Protein AF-0000000072572741 (afdb_homodimer)

pLDDT: mean 84.76, std 20.59, range [22.67, 98.62]

Foldseek 3Di:
DDPPDPPPPPPPPPPPPPPPDLLPAAWDKDFDDPVCLVLQQVQQCQWPPVPRDDSVVSVVQCVQFRVLWIFTHSPPSHTFWIWGKDDDDVALEIETPDTDGHPSNPPVCVSVVRVVVSLVVSLVVRRFKYKYKDQPPPVVVVVSCVVVPKFFDDDPRQWDACPVHHPRIITMIMDTDDRPPPDD/DPPPDPPPPPPPPPPPPPPPDLLPQAWDKDFDDPVLLVQQQVQQCQWPPVPRDDSVVSVVQCVQFRVLWIFTHSPPSHTFWIWGKADDDVALEIETPDTDGHPSNPPVCVSVVRVVVSLVVSLVVRRFKYKYKDQPPPVVVVVSCVVVPKFFDDDPRQWDAQPVHHPRIITMIMDTDPRPPPDD

Radius of gyration: 27.93 Å; Cα contacts (8 Å, |Δi|>4): 595; chains: 2; bounding box: 124×94×66 Å

Structure (mmCIF, N/CA/C/O backbone):
data_AF-0000000072572741-model_v1
#
loop_
_entity.id
_entity.type
_entity.pdbx_description
1 polymer Acetyltransferase
#
loop_
_atom_site.group_PDB
_atom_site.id
_atom_site.type_symbol
_atom_site.label_atom_id
_atom_site.label_alt_id
_atom_site.label_comp_id
_atom_site.label_asym_id
_atom_site.label_entity_id
_atom_site.label_seq_id
_atom_site.pdbx_PDB_ins_code
_atom_site.Cartn_x
_atom_site.Cartn_y
_atom_site.Cartn_z
_atom_site.occupancy
_atom_site.B_iso_or_equiv
_atom_site.auth_seq_id
_atom_site.auth_comp_id
_atom_site.auth_asym_id
_atom_site.auth_atom_id
_atom_site.pdbx_PDB_model_num
ATOM 1 N N . MET A 1 1 ? -62.312 44.719 32.125 1 28.81 1 MET A N 1
ATOM 2 C CA . MET A 1 1 ? -61.938 44.469 30.734 1 28.81 1 MET A CA 1
ATOM 3 C C . MET A 1 1 ? -60.562 45.031 30.422 1 28.81 1 MET A C 1
ATOM 5 O O . MET A 1 1 ? -60.438 46.188 29.969 1 28.81 1 MET A O 1
ATOM 9 N N . THR A 1 2 ? -59.562 44.812 31.281 1 24.55 2 THR A N 1
ATOM 10 C CA . THR A 1 2 ? -58.219 45.406 31.406 1 24.55 2 THR A CA 1
ATOM 11 C C . THR A 1 2 ? -57.344 45.031 30.203 1 24.55 2 THR A C 1
ATOM 13 O O . THR A 1 2 ? -57.188 43.844 29.891 1 24.55 2 THR A O 1
ATOM 16 N N . ALA A 1 3 ? -57.281 46 29.281 1 32.03 3 ALA A N 1
ATOM 17 C CA . ALA A 1 3 ? -56.5 45.906 28.047 1 32.03 3 ALA A CA 1
ATOM 18 C C . ALA A 1 3 ? -55.062 45.562 28.312 1 32.03 3 ALA A C 1
ATOM 20 O O . ALA A 1 3 ? -54.375 46.312 29.016 1 32.03 3 ALA A O 1
ATOM 21 N N . GLU A 1 4 ? -54.719 44.281 28.578 1 33.5 4 GLU A N 1
ATOM 22 C CA . GLU A 1 4 ? -53.312 43.906 28.859 1 33.5 4 GLU A CA 1
ATOM 23 C C . GLU A 1 4 ? -52.375 44.406 27.781 1 33.5 4 GLU A C 1
ATOM 25 O O . GLU A 1 4 ? -52.688 44.344 26.578 1 33.5 4 GLU A O 1
ATOM 30 N N . PRO A 1 5 ? -51.469 45.344 28.109 1 36.47 5 PRO A N 1
ATOM 31 C CA . PRO A 1 5 ? -50.562 45.875 27.094 1 36.47 5 PRO A CA 1
ATOM 32 C C . PRO A 1 5 ? -49.844 44.812 26.297 1 36.47 5 PRO A C 1
ATOM 34 O O . PRO A 1 5 ? -49.625 43.688 26.797 1 36.47 5 PRO A O 1
ATOM 37 N N . LEU A 1 6 ? -49.844 44.875 24.906 1 35.69 6 LEU A N 1
ATOM 38 C CA . LEU A 1 6 ? -49.188 44.125 23.844 1 35.69 6 LEU A CA 1
ATOM 39 C C . LEU A 1 6 ? -47.688 44.12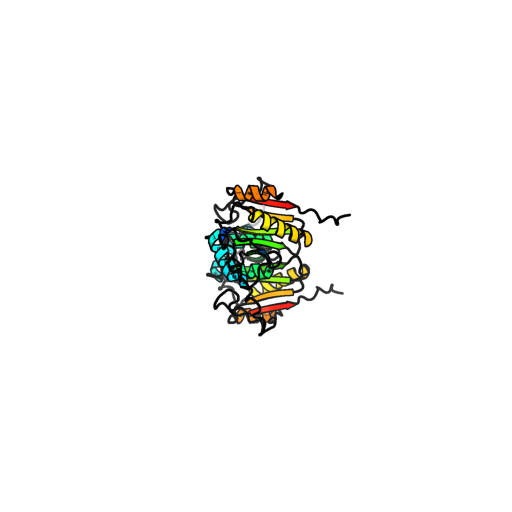5 24.062 1 35.69 6 LEU A C 1
ATOM 41 O O . LEU A 1 6 ? -47 45.156 23.922 1 35.69 6 LEU A O 1
ATOM 45 N N . GLU A 1 7 ? -47.062 43.531 25.125 1 35.97 7 GLU A N 1
ATOM 46 C CA . GLU A 1 7 ? -45.625 43.406 25.109 1 35.97 7 GLU A CA 1
ATOM 47 C C . GLU A 1 7 ? -45.094 42.938 23.766 1 35.97 7 GLU A C 1
ATOM 49 O O . GLU A 1 7 ? -45.531 41.875 23.266 1 35.97 7 GLU A O 1
ATOM 54 N N . ARG A 1 8 ? -44.688 43.844 22.844 1 34.88 8 ARG A N 1
ATOM 55 C CA . ARG A 1 8 ? -43.969 43.594 21.594 1 34.88 8 ARG A CA 1
ATOM 56 C C . ARG A 1 8 ? -42.781 42.656 21.828 1 34.88 8 ARG A C 1
ATOM 58 O O . ARG A 1 8 ? -41.875 43 22.578 1 34.88 8 ARG A O 1
ATOM 65 N N . SER A 1 9 ? -42.938 41.375 21.938 1 33.41 9 SER A N 1
ATOM 66 C CA . SER A 1 9 ? -41.844 40.438 21.875 1 33.41 9 SER A CA 1
ATOM 67 C C . SER A 1 9 ? -40.938 40.719 20.672 1 33.41 9 SER A C 1
ATOM 69 O O . SER A 1 9 ? -41.375 40.562 19.531 1 33.41 9 SER A O 1
ATOM 71 N N . LEU A 1 10 ? -40.125 41.781 20.703 1 33.88 10 LEU A N 1
ATOM 72 C CA . LEU A 1 10 ? -39.094 41.906 19.688 1 33.88 10 LEU A CA 1
ATOM 73 C C . LEU A 1 10 ? -38.406 40.562 19.438 1 33.88 10 LEU A C 1
ATOM 75 O O . LEU A 1 10 ? -37.844 39.969 20.359 1 33.88 10 LEU A O 1
ATOM 79 N N . ASP A 1 11 ? -38.938 39.719 18.562 1 33.56 11 ASP A N 1
ATOM 80 C CA . ASP A 1 11 ? -38.281 38.562 17.969 1 33.56 11 ASP A CA 1
ATOM 81 C C . ASP A 1 11 ? -36.875 38.875 17.531 1 33.56 11 ASP A C 1
ATOM 83 O O . ASP A 1 11 ? -36.656 39.688 16.609 1 33.56 11 ASP A O 1
ATOM 87 N N . HIS A 1 12 ? -35.875 39.281 18.359 1 34.97 12 HIS A N 1
ATOM 88 C CA . HIS A 1 12 ? -34.5 39.312 17.953 1 34.97 12 HIS A CA 1
ATOM 89 C C . HIS A 1 12 ? -34.156 38.188 17 1 34.97 12 HIS A C 1
ATOM 91 O O . HIS A 1 12 ? -34.344 37 17.344 1 34.97 12 HIS A O 1
ATOM 97 N N . ASP A 1 13 ? -34.25 38.375 15.766 1 34.53 13 ASP A N 1
ATOM 98 C CA . ASP A 1 13 ? -33.719 37.5 14.727 1 34.53 13 ASP A CA 1
ATOM 99 C C . ASP A 1 13 ? -32.312 37.062 15.055 1 34.53 13 ASP A C 1
ATOM 101 O O . ASP A 1 13 ? -31.438 37.875 15.328 1 34.53 13 ASP A O 1
ATOM 105 N N . PRO A 1 14 ? -32.125 35.938 15.664 1 37.03 14 PRO A N 1
ATOM 106 C CA . PRO A 1 14 ? -30.719 35.531 15.828 1 37.03 14 PRO A CA 1
ATOM 107 C C . PRO A 1 14 ? -29.859 35.906 14.625 1 37.03 14 PRO A C 1
ATOM 109 O O . PRO A 1 14 ? -30.25 35.688 13.477 1 37.03 14 PRO A O 1
ATOM 112 N N . LEU A 1 15 ? -29.25 37.062 14.508 1 36.62 15 LEU A N 1
ATOM 113 C CA . LEU A 1 15 ? -28.203 37.438 13.547 1 36.62 15 LEU A CA 1
ATOM 114 C C . LEU A 1 15 ? -27.438 36.219 13.094 1 36.62 15 LEU A C 1
ATOM 116 O O . LEU A 1 15 ? -27.047 35.375 13.914 1 36.62 15 LEU A O 1
ATOM 120 N N . THR A 1 16 ? -27.672 35.656 11.969 1 35.81 16 THR A N 1
ATOM 121 C CA . THR A 1 16 ? -26.812 34.75 11.203 1 35.81 16 THR A CA 1
ATOM 122 C C . THR A 1 16 ? -25.344 35.156 11.352 1 35.81 16 THR A C 1
ATOM 124 O O . THR A 1 16 ? -24.969 36.281 11.039 1 35.81 16 THR A O 1
ATOM 127 N N . ARG A 1 17 ? -24.609 34.75 12.391 1 41.84 17 ARG A N 1
ATOM 128 C CA . ARG A 1 17 ? -23.188 35.062 12.398 1 41.84 17 ARG A CA 1
ATOM 129 C C . ARG A 1 17 ? -22.641 35.188 10.984 1 41.84 17 ARG A C 1
ATOM 131 O O . ARG A 1 17 ? -22.953 34.375 10.117 1 41.84 17 ARG A O 1
ATOM 138 N N . PRO A 1 18 ? -22.266 36.219 10.438 1 43.56 18 PRO A N 1
ATOM 139 C CA . PRO A 1 18 ? -21.625 36.281 9.125 1 43.56 18 PRO A CA 1
ATOM 140 C C . PRO A 1 18 ? -20.734 35.062 8.852 1 43.56 18 PRO A C 1
ATOM 142 O O . PRO A 1 18 ? -20.109 34.531 9.773 1 43.56 18 PRO A O 1
ATOM 145 N N . GLY A 1 19 ? -21.141 34.125 7.977 1 43.53 19 GLY A N 1
ATOM 146 C CA . GLY A 1 19 ? -20.438 32.938 7.535 1 43.53 19 GLY A CA 1
ATOM 147 C C . GLY A 1 19 ? -18.938 33.125 7.465 1 43.53 19 GLY A C 1
ATOM 148 O O . GLY A 1 19 ? -18.453 34.094 6.879 1 43.53 19 GLY A O 1
ATOM 149 N N . LEU A 1 20 ? -18.156 32.906 8.547 1 48.69 20 LEU A N 1
ATOM 150 C CA . LEU A 1 20 ? -16.703 32.969 8.406 1 48.69 20 LEU A CA 1
ATOM 151 C C . LEU A 1 20 ? -16.281 32.625 6.984 1 48.69 20 LEU A C 1
ATOM 153 O O . LEU A 1 20 ? -16.953 31.859 6.289 1 48.69 20 LEU A O 1
ATOM 157 N N . PRO A 1 21 ? -15.508 33.438 6.402 1 54.22 21 PRO A N 1
ATOM 158 C CA . PRO A 1 21 ? -15 32.969 5.109 1 54.22 21 PRO A CA 1
ATOM 159 C C . PRO A 1 21 ? -14.578 31.5 5.129 1 54.22 21 PRO A C 1
ATOM 161 O O . PRO A 1 21 ? -14.203 30.969 6.176 1 54.22 21 PRO A O 1
ATOM 164 N N . PRO A 1 22 ? -15.125 30.719 4.168 1 54.25 22 PRO A N 1
ATOM 165 C CA . PRO A 1 22 ? -14.844 29.281 4.098 1 54.25 22 PRO A CA 1
ATOM 166 C C . PRO A 1 22 ? -13.43 28.938 4.559 1 54.25 22 PRO A C 1
ATOM 168 O O . PRO A 1 22 ? -13.203 27.859 5.117 1 54.25 22 PRO A O 1
ATOM 171 N N . ASP A 1 23 ? -12.508 29.906 4.312 1 58.69 23 ASP A N 1
ATOM 172 C CA . ASP A 1 23 ? -11.109 29.656 4.66 1 58.69 23 ASP A CA 1
ATOM 173 C C . ASP A 1 23 ? -10.914 29.641 6.176 1 58.69 23 ASP A C 1
ATOM 175 O O . ASP A 1 23 ? -9.875 29.203 6.668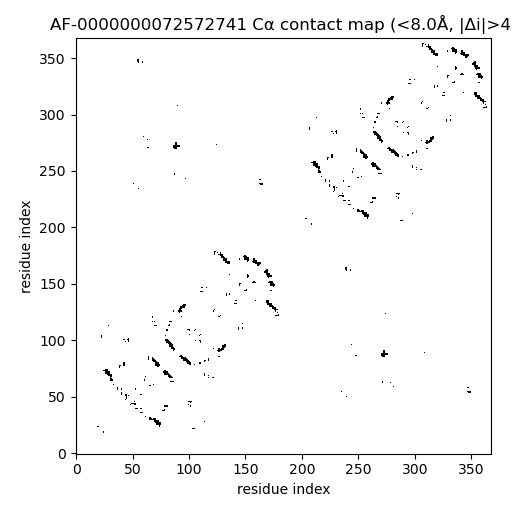 1 58.69 23 ASP A O 1
ATOM 179 N N . ASP A 1 24 ? -11.914 30.125 6.938 1 62.75 24 ASP A N 1
ATOM 180 C CA . ASP A 1 24 ? -11.734 30.297 8.375 1 62.75 24 ASP A CA 1
ATOM 181 C C . ASP A 1 24 ? -12.516 29.234 9.156 1 62.75 24 ASP A C 1
ATOM 183 O O . ASP A 1 24 ? -12.609 29.297 10.383 1 62.75 24 ASP A O 1
ATOM 187 N N . LEU A 1 25 ? -13.141 28.391 8.375 1 65.19 25 LEU A N 1
ATOM 188 C CA . LEU A 1 25 ? -13.938 27.422 9.133 1 65.19 25 LEU A CA 1
ATOM 189 C C . LEU A 1 25 ? -13.039 26.406 9.836 1 65.19 25 LEU A C 1
ATOM 191 O O . LEU A 1 25 ? -12 26.016 9.305 1 65.19 25 LEU A O 1
ATOM 195 N N . PRO A 1 26 ? -13.383 26.234 11.023 1 82.69 26 PRO A N 1
ATOM 196 C CA . PRO A 1 26 ? -12.633 25.219 11.773 1 82.69 26 PRO A CA 1
ATOM 197 C C . PRO A 1 26 ? -12.633 23.859 11.078 1 82.69 26 PRO A C 1
ATOM 199 O O . PRO A 1 26 ? -13.625 23.469 10.453 1 82.69 26 PRO A O 1
ATOM 202 N N . LEU A 1 27 ? -11.523 23.281 10.938 1 91.94 27 LEU A N 1
ATOM 203 C CA . LEU A 1 27 ? -11.391 21.969 10.328 1 91.94 27 LEU A CA 1
ATOM 204 C C . LEU A 1 27 ? -11.492 20.875 11.383 1 91.94 27 LEU A C 1
ATOM 206 O O . LEU A 1 27 ? -10.984 21.016 12.492 1 91.94 27 LEU A O 1
ATOM 210 N N . ASP A 1 28 ? -12.258 19.891 11.078 1 95.75 28 ASP A N 1
ATOM 211 C CA . ASP A 1 28 ? -12.367 18.703 11.922 1 95.75 28 ASP A CA 1
ATOM 212 C C . ASP A 1 28 ? -11.344 17.656 11.516 1 95.75 28 ASP A C 1
ATOM 214 O O . ASP A 1 28 ? -11.312 17.219 10.359 1 95.75 28 ASP A O 1
ATOM 218 N N . LEU A 1 29 ? -10.453 17.344 12.461 1 97.25 29 LEU A N 1
ATOM 219 C CA . LEU A 1 29 ? -9.5 16.25 12.258 1 97.25 29 LEU A CA 1
ATOM 220 C C . LEU A 1 29 ? -10.094 14.914 12.688 1 97.25 29 LEU A C 1
ATOM 222 O O . LEU A 1 29 ? -10.43 14.727 13.859 1 97.25 29 LEU A O 1
ATOM 226 N N . ARG A 1 30 ? -10.219 13.984 11.734 1 97.81 30 ARG A N 1
ATOM 227 C CA . ARG A 1 30 ? -10.867 12.711 12.023 1 97.81 30 ARG A CA 1
ATOM 228 C C . ARG A 1 30 ? -10.328 11.602 11.133 1 97.81 30 ARG A C 1
ATOM 230 O O . ARG A 1 30 ? -9.594 11.867 10.18 1 97.81 30 ARG A O 1
ATOM 237 N N . THR A 1 31 ? -10.727 10.398 11.523 1 98 31 THR A N 1
ATOM 238 C CA . THR A 1 31 ? -10.414 9.266 10.664 1 98 31 THR A CA 1
ATOM 239 C C . THR A 1 31 ? -11.219 9.336 9.367 1 98 31 THR A C 1
ATOM 241 O O . THR A 1 31 ? -12.383 9.742 9.375 1 98 31 THR A O 1
ATOM 244 N N . ALA A 1 32 ? -10.586 8.922 8.281 1 97.88 32 ALA A N 1
ATOM 245 C CA . ALA A 1 32 ? -11.281 8.852 6.996 1 97.88 32 ALA A CA 1
ATOM 246 C C . ALA A 1 32 ? -12.383 7.797 7.023 1 97.88 32 ALA A C 1
ATOM 248 O O . ALA A 1 32 ? -12.297 6.82 7.773 1 97.88 32 ALA A O 1
ATOM 249 N N . ARG A 1 33 ? -13.359 8.039 6.227 1 96.5 33 ARG A N 1
ATOM 250 C CA . ARG A 1 33 ? -14.445 7.086 6.016 1 96.5 33 ARG A CA 1
ATOM 251 C C . ARG A 1 33 ? -14.516 6.652 4.555 1 96.5 33 ARG A C 1
ATOM 253 O O . ARG A 1 33 ? -14.008 7.34 3.67 1 96.5 33 ARG A O 1
ATOM 260 N N . GLY A 1 34 ? -15.148 5.492 4.43 1 94.62 34 GLY A N 1
ATOM 261 C CA . GLY A 1 34 ? -15.312 5.02 3.064 1 94.62 34 GLY A CA 1
ATOM 262 C C . GLY A 1 34 ? -15.977 6.031 2.154 1 94.62 34 GLY A C 1
ATOM 263 O O . GLY A 1 34 ? -15.633 6.137 0.975 1 94.62 34 GLY A O 1
ATOM 264 N N . SER A 1 35 ? -16.891 6.75 2.682 1 94.69 35 SER A N 1
ATOM 265 C CA . SER A 1 35 ? -17.641 7.734 1.909 1 94.69 35 SER A CA 1
ATOM 266 C C . SER A 1 35 ? -16.75 8.906 1.501 1 94.69 35 SER A C 1
ATOM 268 O O . SER A 1 35 ? -17.141 9.719 0.653 1 94.69 35 SER A O 1
ATOM 270 N N . ASP A 1 36 ? -15.508 9 2.023 1 96.69 36 ASP A N 1
ATOM 271 C CA . ASP A 1 36 ? -14.609 10.109 1.725 1 96.69 36 ASP A CA 1
ATOM 272 C C . ASP A 1 36 ? -13.789 9.828 0.471 1 96.69 36 ASP A C 1
ATOM 274 O O . ASP A 1 36 ? -13.109 10.719 -0.044 1 96.69 36 ASP A O 1
ATOM 278 N N . LEU A 1 37 ? -13.875 8.641 -0.061 1 96.44 37 LEU A N 1
ATOM 279 C CA . LEU A 1 37 ? -12.922 8.188 -1.07 1 96.44 37 LEU A CA 1
ATOM 280 C C . LEU A 1 37 ? -12.992 9.062 -2.314 1 96.44 37 LEU A C 1
ATOM 282 O O . LEU A 1 37 ? -11.961 9.469 -2.852 1 96.44 37 LEU A O 1
ATOM 286 N N . PRO A 1 38 ? -14.188 9.469 -2.803 1 95 38 PRO A N 1
ATOM 287 C CA . PRO A 1 38 ? -14.211 10.359 -3.959 1 95 38 PRO A CA 1
ATOM 288 C C . PRO A 1 38 ? -13.531 11.703 -3.678 1 95 38 PRO A C 1
ATOM 290 O O . PRO A 1 38 ? -12.758 12.188 -4.504 1 95 38 PRO A O 1
ATOM 293 N N . GLU A 1 39 ? -13.766 12.211 -2.51 1 96.5 39 GLU A N 1
ATOM 294 C CA . GLU A 1 39 ? -13.164 13.492 -2.145 1 96.5 39 GLU A CA 1
ATOM 295 C C . GLU A 1 39 ? -11.664 13.336 -1.878 1 96.5 39 GLU A C 1
ATOM 297 O O . GLU A 1 39 ? -10.883 14.25 -2.164 1 96.5 39 GLU A O 1
ATOM 302 N N . LEU A 1 40 ? -11.273 12.195 -1.338 1 97.19 40 LEU A N 1
ATOM 303 C CA . LEU A 1 40 ? -9.859 11.914 -1.14 1 97.19 40 LEU A CA 1
ATOM 304 C C . LEU A 1 40 ? -9.125 11.859 -2.475 1 97.19 40 LEU A C 1
ATOM 306 O O . LEU A 1 40 ? -8 12.359 -2.594 1 97.19 40 LEU A O 1
ATOM 310 N N . ARG A 1 41 ? -9.773 11.273 -3.389 1 95.81 41 ARG A N 1
ATOM 311 C CA . ARG A 1 41 ? -9.188 11.203 -4.723 1 95.81 41 ARG A CA 1
ATOM 312 C C . ARG A 1 41 ? -9 12.602 -5.309 1 95.81 41 ARG A C 1
ATOM 314 O O . ARG A 1 41 ? -7.938 12.922 -5.844 1 95.81 41 ARG A O 1
ATOM 321 N N . ARG A 1 42 ? -10.062 13.391 -5.254 1 96.25 42 ARG A N 1
ATOM 322 C CA . ARG A 1 42 ? -9.977 14.766 -5.73 1 96.25 42 ARG A CA 1
ATOM 323 C C . ARG A 1 42 ? -8.828 15.516 -5.062 1 96.25 42 ARG A C 1
ATOM 325 O O . ARG A 1 42 ? -8.039 16.172 -5.734 1 96.25 42 ARG A O 1
ATOM 332 N N . LEU A 1 43 ? -8.734 15.422 -3.773 1 96.94 43 LEU A N 1
ATOM 333 C CA . LEU A 1 43 ? -7.715 16.094 -2.975 1 96.94 43 LEU A CA 1
ATOM 334 C C . LEU A 1 43 ? -6.316 15.641 -3.379 1 96.94 43 LEU A C 1
ATOM 336 O O . LEU A 1 43 ? -5.422 16.469 -3.586 1 96.94 43 LEU A O 1
ATOM 340 N N . ASP A 1 44 ? -6.188 14.336 -3.457 1 96.62 44 ASP A N 1
ATOM 341 C CA . ASP A 1 44 ? -4.895 13.758 -3.824 1 96.62 44 ASP A CA 1
ATOM 342 C C . ASP A 1 44 ? -4.453 14.242 -5.203 1 96.62 44 ASP A C 1
ATOM 344 O O . ASP A 1 44 ? -3.305 14.648 -5.387 1 96.62 44 ASP A O 1
ATOM 348 N N . GLU A 1 45 ? -5.332 14.258 -6.129 1 95.25 45 GLU A N 1
ATOM 349 C CA . GLU A 1 45 ? -5.047 14.711 -7.484 1 95.25 45 GLU A CA 1
ATOM 350 C C . GLU A 1 45 ? -4.703 16.203 -7.5 1 95.25 45 GLU A C 1
ATOM 352 O O . GLU A 1 45 ? -3.789 16.625 -8.211 1 95.25 45 GLU A O 1
ATOM 357 N N . GLU A 1 46 ? -5.414 16.953 -6.77 1 94.69 46 GLU A N 1
ATOM 358 C CA . GLU A 1 46 ? -5.188 18.391 -6.695 1 94.69 46 GLU A CA 1
ATOM 359 C C . GLU A 1 46 ? -3.783 18.703 -6.184 1 94.69 46 GLU A C 1
ATOM 361 O O . GLU A 1 46 ? -3.104 19.578 -6.715 1 94.69 46 GLU A O 1
ATOM 366 N N . VAL A 1 47 ? -3.344 17.938 -5.195 1 93.56 47 VAL A N 1
ATOM 367 C CA . VAL A 1 47 ? -2.113 18.297 -4.496 1 93.56 47 VAL A CA 1
ATOM 368 C C . VAL A 1 47 ? -0.921 17.625 -5.176 1 93.56 47 VAL A C 1
ATOM 370 O O . VAL A 1 47 ? 0.127 18.25 -5.363 1 93.56 47 VAL A O 1
ATOM 373 N N . PHE A 1 48 ? -1.089 16.359 -5.609 1 92.5 48 PHE A N 1
ATOM 374 C CA . PHE A 1 48 ? 0.084 15.602 -6.012 1 92.5 48 PHE A CA 1
ATOM 375 C C . PHE A 1 48 ? 0.147 15.469 -7.531 1 92.5 48 PHE A C 1
ATOM 377 O O . PHE A 1 48 ? 1.19 15.117 -8.086 1 92.5 48 PHE A O 1
ATOM 384 N N . GLN A 1 49 ? -0.926 15.656 -8.211 1 91.31 49 GLN A N 1
ATOM 385 C CA . GLN A 1 49 ? -0.983 15.641 -9.664 1 91.31 49 GLN A CA 1
ATOM 386 C C . GLN A 1 49 ? -0.396 14.344 -10.219 1 91.31 49 GLN A C 1
ATOM 388 O O . GLN A 1 49 ? -0.922 13.258 -9.969 1 91.31 49 GLN A O 1
ATOM 393 N N . ASP A 1 50 ? 0.863 14.297 -10.719 1 85.81 50 ASP A N 1
ATOM 394 C CA . ASP A 1 50 ? 1.474 13.148 -11.383 1 85.81 50 ASP A CA 1
ATOM 395 C C . ASP A 1 50 ? 1.809 12.055 -10.375 1 85.81 50 ASP A C 1
ATOM 397 O O . ASP A 1 50 ? 2.047 10.906 -10.758 1 85.81 50 ASP A O 1
ATOM 401 N N . PHE A 1 51 ? 1.73 12.352 -9.133 1 88.88 51 PHE A N 1
ATOM 402 C CA . PHE A 1 51 ? 2.078 11.391 -8.094 1 88.88 51 PHE A CA 1
ATOM 403 C C . PHE A 1 51 ? 0.855 11.023 -7.258 1 88.88 51 PHE A C 1
ATOM 405 O O . PHE A 1 51 ? 0.986 10.492 -6.152 1 88.88 51 PHE A O 1
ATOM 412 N N . ALA A 1 52 ? -0.249 11.406 -7.883 1 92.94 52 ALA A N 1
ATOM 413 C CA . ALA A 1 52 ? -1.488 11.062 -7.191 1 92.94 52 ALA A CA 1
ATOM 414 C C . ALA A 1 52 ? -1.737 9.555 -7.242 1 92.94 52 ALA A C 1
ATOM 416 O O . ALA A 1 52 ? -1.383 8.891 -8.219 1 92.94 52 ALA A O 1
ATOM 417 N N . TYR A 1 53 ? -2.338 9.047 -6.188 1 93.94 53 TYR A N 1
ATOM 418 C CA . TYR A 1 53 ? -2.75 7.645 -6.18 1 93.94 53 TYR A CA 1
ATOM 419 C C . TYR A 1 53 ? -3.918 7.414 -7.129 1 93.94 53 TYR A C 1
ATOM 421 O O . TYR A 1 53 ? -4.906 8.156 -7.098 1 93.94 53 TYR A O 1
ATOM 429 N N . PRO A 1 54 ? -3.785 6.359 -7.938 1 92 54 PRO A N 1
ATOM 430 C CA . PRO A 1 54 ? -5.004 5.957 -8.641 1 92 54 PRO A CA 1
ATOM 431 C C . PRO A 1 54 ? -6.133 5.562 -7.691 1 92 54 PRO A C 1
ATOM 433 O O . PRO A 1 54 ? -5.875 5.152 -6.559 1 92 54 PRO A O 1
ATOM 436 N N . GLY A 1 55 ? -7.309 5.691 -8.195 1 91.12 55 GLY A N 1
ATOM 437 C CA . GLY A 1 55 ? -8.484 5.453 -7.367 1 91.12 55 GLY A CA 1
ATOM 438 C C . GLY A 1 55 ? -8.492 4.082 -6.723 1 91.12 55 GLY A C 1
ATOM 439 O O . GLY A 1 55 ? -8.805 3.945 -5.539 1 91.12 55 GLY A O 1
ATOM 440 N N . PHE A 1 56 ? -8.172 3.053 -7.426 1 91.88 56 PHE A N 1
ATOM 441 C CA . PHE A 1 56 ? -8.203 1.696 -6.891 1 91.88 56 PHE A CA 1
ATOM 442 C C . PHE A 1 56 ? -7.184 1.529 -5.773 1 91.88 56 PHE A C 1
ATOM 444 O O . PHE A 1 56 ? -7.434 0.822 -4.797 1 91.88 56 PHE A O 1
ATOM 451 N N . LEU A 1 57 ? -6.113 2.205 -5.934 1 91.56 57 LEU A N 1
ATOM 452 C CA . LEU A 1 57 ? -5.07 2.105 -4.914 1 91.56 57 LEU A CA 1
ATOM 453 C C . LEU A 1 57 ? -5.477 2.85 -3.646 1 91.56 57 LEU A C 1
ATOM 455 O O . LEU A 1 57 ? -5.223 2.379 -2.537 1 91.56 57 LEU A O 1
ATOM 459 N N . LEU A 1 58 ? -6.02 3.996 -3.867 1 93.94 58 LEU A N 1
ATOM 460 C CA . LEU A 1 58 ? -6.516 4.727 -2.705 1 93.94 58 LEU A CA 1
ATOM 461 C C . LEU A 1 58 ? -7.508 3.879 -1.916 1 93.94 58 LEU A C 1
ATOM 463 O O . LEU A 1 58 ? -7.496 3.889 -0.683 1 93.94 58 LEU A O 1
ATOM 467 N N . ARG A 1 59 ? -8.328 3.17 -2.6 1 95 59 ARG A N 1
ATOM 468 C CA . ARG A 1 59 ? -9.273 2.264 -1.951 1 95 59 ARG A CA 1
ATOM 469 C C . ARG A 1 59 ? -8.539 1.147 -1.213 1 95 59 ARG A C 1
ATOM 471 O O . ARG A 1 59 ? -8.883 0.822 -0.074 1 95 59 ARG A O 1
ATOM 478 N N . GLN A 1 60 ? -7.555 0.555 -1.79 1 91.94 60 GLN A N 1
ATOM 479 C CA . GLN A 1 60 ? -6.77 -0.501 -1.156 1 91.94 60 GLN A CA 1
ATOM 480 C C . GLN A 1 60 ? -6.074 0.011 0.101 1 91.94 60 GLN A C 1
ATOM 482 O O . GLN A 1 60 ? -6.094 -0.65 1.141 1 91.94 60 GLN A O 1
ATOM 487 N N . LEU A 1 61 ? -5.5 1.17 -0.024 1 92.88 61 LEU A N 1
ATOM 488 C CA . LEU A 1 61 ? -4.812 1.771 1.114 1 92.88 61 LEU A CA 1
ATOM 489 C C . LEU A 1 61 ? -5.789 2.068 2.244 1 92.88 61 LEU A C 1
ATOM 491 O O . LEU A 1 61 ? -5.469 1.862 3.418 1 92.88 61 LEU A O 1
ATOM 495 N N . PHE A 1 62 ? -6.949 2.508 1.863 1 94.5 62 PHE A N 1
ATOM 496 C CA . PHE A 1 62 ? -7.992 2.744 2.854 1 94.5 62 PHE A CA 1
ATOM 497 C C . PHE A 1 62 ? -8.352 1.452 3.576 1 94.5 62 PHE A C 1
ATOM 499 O O . PHE A 1 62 ? -8.453 1.429 4.805 1 94.5 62 PHE A O 1
ATOM 506 N N . ASP A 1 63 ? -8.523 0.41 2.852 1 90.75 63 ASP A N 1
ATOM 507 C CA . ASP A 1 63 ? -8.914 -0.869 3.436 1 90.75 63 ASP A CA 1
ATOM 508 C C . ASP A 1 63 ? -7.844 -1.382 4.398 1 90.75 63 ASP A C 1
ATOM 510 O O . ASP A 1 63 ? -8.164 -2.031 5.398 1 90.75 63 ASP A O 1
ATOM 514 N N . MET A 1 64 ? -6.672 -0.983 4.113 1 87.94 64 MET A N 1
ATOM 515 C CA . MET A 1 64 ? -5.555 -1.523 4.887 1 87.94 64 MET A CA 1
ATOM 516 C C . MET A 1 64 ? -5.258 -0.648 6.098 1 87.94 64 MET A C 1
ATOM 518 O O . MET A 1 64 ? -4.867 -1.152 7.152 1 87.94 64 MET A O 1
ATOM 522 N N . TYR A 1 65 ? -5.48 0.653 5.941 1 90.5 65 TYR A N 1
ATOM 523 C CA . TYR A 1 65 ? -4.895 1.553 6.93 1 90.5 65 TYR A CA 1
ATOM 524 C C . TYR A 1 65 ? -5.918 2.584 7.398 1 90.5 65 TYR A C 1
ATOM 526 O O . TYR A 1 65 ? -5.555 3.713 7.738 1 90.5 65 TYR A O 1
ATOM 534 N N . GLU A 1 66 ? -7.117 2.225 7.391 1 91.38 66 GLU A N 1
ATOM 535 C CA . GLU A 1 66 ? -8.18 3.16 7.75 1 91.38 66 GLU A CA 1
ATOM 536 C C . GLU A 1 66 ? -7.887 3.84 9.086 1 91.38 66 GLU A C 1
ATOM 538 O O . GLU A 1 66 ? -8.117 5.039 9.242 1 91.38 66 GLU A O 1
ATOM 543 N N . GLU A 1 67 ? -7.293 3.156 10.023 1 90.88 67 GLU A N 1
ATOM 544 C CA . GLU A 1 67 ? -7.078 3.672 11.375 1 90.88 67 GLU A CA 1
ATOM 545 C C . GLU A 1 67 ? -6.012 4.762 11.383 1 90.88 67 GLU A C 1
ATOM 547 O O . GLU A 1 67 ? -5.93 5.547 12.328 1 90.88 67 GLU A O 1
ATOM 552 N N . HIS A 1 68 ? -5.203 4.73 10.375 1 94.75 68 HIS A N 1
ATOM 553 C CA . HIS A 1 68 ? -4.125 5.715 10.305 1 94.75 68 HIS A CA 1
ATOM 554 C C . HIS A 1 68 ? -4.262 6.598 9.07 1 94.75 68 HIS A C 1
ATOM 556 O O . HIS A 1 68 ? -3.264 7.102 8.555 1 94.75 68 HIS A O 1
ATOM 562 N N . PHE A 1 69 ? -5.465 6.59 8.578 1 97.44 69 PHE A N 1
ATOM 563 C CA . PHE A 1 69 ? -5.852 7.5 7.508 1 97.44 69 PHE A CA 1
ATOM 564 C C . PHE A 1 69 ? -6.707 8.641 8.055 1 97.44 69 PHE A C 1
ATOM 566 O O . PHE A 1 69 ? -7.914 8.477 8.25 1 97.44 69 PHE A O 1
ATOM 573 N N . LEU A 1 70 ? -6.039 9.797 8.266 1 98.56 70 LEU A N 1
ATOM 574 C CA . LEU A 1 70 ? -6.711 10.93 8.891 1 98.56 70 LEU A CA 1
ATOM 575 C C . LEU A 1 70 ? -6.957 12.047 7.883 1 98.56 70 LEU A C 1
ATOM 577 O O . LEU A 1 70 ? -6.148 12.258 6.977 1 98.56 70 LEU A O 1
ATOM 581 N N . VAL A 1 71 ? -8.047 12.781 8.094 1 98.44 71 VAL A N 1
ATOM 582 C CA . VAL A 1 71 ? -8.43 13.828 7.148 1 98.44 71 VAL A CA 1
ATOM 583 C C . VAL A 1 71 ? -8.797 15.102 7.91 1 98.44 71 VAL A C 1
ATOM 585 O O . VAL A 1 71 ? -9.125 15.047 9.094 1 98.44 71 VAL A O 1
ATOM 588 N N . LEU A 1 72 ? -8.609 16.203 7.254 1 97.62 72 LEU A N 1
ATOM 589 C CA . LEU A 1 72 ? -9.148 17.5 7.68 1 97.62 72 LEU A CA 1
ATOM 590 C C . LEU A 1 72 ? -10.422 17.828 6.918 1 97.62 72 LEU A C 1
ATOM 592 O O . LEU A 1 72 ? -10.383 18.078 5.711 1 97.62 72 LEU A O 1
ATOM 596 N N . ASP A 1 73 ? -11.492 17.828 7.645 1 96.81 73 ASP A N 1
ATOM 597 C CA . ASP A 1 73 ? -12.828 18.047 7.086 1 96.81 73 ASP A CA 1
ATOM 598 C C . ASP A 1 73 ? -13.328 19.453 7.395 1 96.81 73 ASP A C 1
ATOM 600 O O . ASP A 1 73 ? -13.43 19.844 8.562 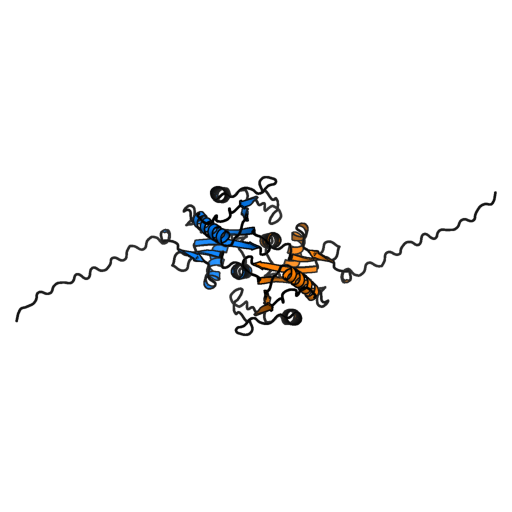1 96.81 73 ASP A O 1
ATOM 604 N N . ASP A 1 74 ? -13.688 20.188 6.355 1 93.31 74 ASP A N 1
ATOM 605 C CA . ASP A 1 74 ? -14.102 21.562 6.594 1 93.31 74 ASP A CA 1
ATOM 606 C C . ASP A 1 74 ? -15.594 21.641 6.902 1 93.31 74 ASP A C 1
ATOM 608 O O . ASP A 1 74 ? -16.141 22.734 7.055 1 93.31 74 ASP A O 1
ATOM 612 N N . GLY A 1 75 ? -16.297 20.516 6.902 1 91.56 75 GLY A N 1
ATOM 613 C CA . GLY A 1 75 ? -17.703 20.453 7.289 1 91.56 75 GLY A CA 1
ATOM 614 C C . GLY A 1 75 ? -18.656 20.688 6.129 1 91.56 75 GLY A C 1
ATOM 615 O O . GLY A 1 75 ? -19.875 20.578 6.289 1 91.56 75 GLY A O 1
ATOM 616 N N . THR A 1 76 ? -18.156 21 4.969 1 90.88 76 THR A N 1
ATOM 617 C CA . THR A 1 76 ? -19 21.266 3.803 1 90.88 76 THR A CA 1
ATOM 618 C C . THR A 1 76 ? -18.906 20.125 2.799 1 90.88 76 THR A C 1
ATOM 620 O O . THR A 1 76 ? -19.359 20.25 1.657 1 90.88 76 THR A O 1
ATOM 623 N N . GLY A 1 77 ? -18.266 19.016 3.203 1 88.69 77 GLY A N 1
ATOM 624 C CA . GLY A 1 77 ? -18.062 17.906 2.293 1 88.69 77 GLY A CA 1
ATOM 625 C C . GLY A 1 77 ? -16.734 17.969 1.562 1 88.69 77 GLY A C 1
ATOM 626 O O . GLY A 1 77 ? -16.438 17.109 0.723 1 88.69 77 GLY A O 1
ATOM 627 N N . ARG A 1 78 ? -15.945 19 1.902 1 93.88 78 ARG A N 1
ATOM 628 C CA . ARG A 1 78 ? -14.633 19.141 1.28 1 93.88 78 ARG A CA 1
ATOM 629 C C . ARG A 1 78 ? -13.523 18.781 2.26 1 93.88 78 ARG A C 1
ATOM 631 O O . ARG A 1 78 ? -13.516 19.25 3.4 1 93.88 78 ARG A O 1
ATOM 638 N N . LEU A 1 79 ? -12.688 17.984 1.774 1 97 79 LEU A N 1
ATOM 639 C CA . LEU A 1 79 ? -11.484 17.672 2.539 1 97 79 LEU A CA 1
ATOM 640 C C . LEU A 1 79 ? -10.344 18.625 2.186 1 97 79 LEU A C 1
ATOM 642 O O . LEU A 1 79 ? -10.156 18.969 1.017 1 97 79 LEU A O 1
ATOM 646 N N . ARG A 1 80 ? -9.594 19.031 3.238 1 96.56 80 ARG A N 1
ATOM 647 C CA . ARG A 1 80 ? -8.555 20.031 3.035 1 96.56 80 ARG A CA 1
ATOM 648 C C . ARG A 1 80 ? -7.168 19.453 3.268 1 96.56 80 ARG A C 1
ATOM 650 O O . ARG A 1 80 ? -6.16 20.141 3.078 1 96.56 80 ARG A O 1
ATOM 657 N N . GLY A 1 81 ? -7.078 18.234 3.664 1 97.69 81 GLY A N 1
ATOM 658 C CA . GLY A 1 81 ? -5.805 17.562 3.873 1 97.69 81 GLY A CA 1
ATOM 659 C C . GLY A 1 81 ? -5.961 16.141 4.375 1 97.69 81 GLY A C 1
ATOM 660 O O . GLY A 1 81 ? -7.059 15.727 4.766 1 97.69 81 GLY A O 1
ATOM 661 N N . TYR A 1 82 ? -4.867 15.391 4.289 1 98.38 82 TYR A N 1
ATOM 662 C CA . TYR A 1 82 ? -4.859 14.062 4.895 1 98.38 82 TYR A CA 1
ATOM 663 C C . TYR A 1 82 ? -3.441 13.641 5.266 1 98.38 82 TYR A C 1
ATOM 665 O O . TYR A 1 82 ? -2.471 14.273 4.84 1 98.38 82 TYR A O 1
ATOM 673 N N . VAL A 1 83 ? -3.361 12.742 6.129 1 98.56 83 VAL A N 1
ATOM 674 C CA . VAL A 1 83 ? -2.146 11.969 6.367 1 98.56 83 VAL A CA 1
ATOM 675 C C . VAL A 1 83 ? -2.471 10.477 6.352 1 98.56 83 VAL A C 1
ATOM 677 O O . VAL A 1 83 ? -3.52 10.055 6.848 1 98.56 83 VAL A O 1
ATOM 680 N N . LEU A 1 84 ? -1.601 9.742 5.703 1 97.44 84 LEU A N 1
ATOM 681 C CA . LEU A 1 84 ? -1.739 8.289 5.613 1 97.44 84 LEU A CA 1
ATOM 682 C C . LEU A 1 84 ? -0.46 7.594 6.059 1 97.44 84 LEU A C 1
ATOM 684 O O . LEU A 1 84 ? 0.614 7.844 5.508 1 97.44 84 LEU A O 1
ATOM 688 N N . ALA A 1 85 ? -0.599 6.754 7.086 1 95.81 85 ALA A N 1
ATOM 689 C CA . ALA A 1 85 ? 0.52 5.945 7.57 1 95.81 85 ALA A CA 1
ATOM 690 C C . ALA A 1 85 ? 0.26 4.461 7.344 1 95.81 85 ALA A C 1
ATOM 692 O O . ALA A 1 85 ? -0.86 3.982 7.543 1 95.81 85 ALA A O 1
ATOM 693 N N . ALA A 1 86 ? 1.259 3.811 6.918 1 91.69 86 ALA A N 1
ATOM 694 C CA . ALA A 1 86 ? 1.206 2.363 6.73 1 91.69 86 ALA A CA 1
ATOM 695 C C . ALA A 1 86 ? 2.039 1.641 7.785 1 91.69 86 ALA A C 1
ATOM 697 O O . ALA A 1 86 ? 3.158 2.057 8.094 1 91.69 86 ALA A O 1
ATOM 698 N N . THR A 1 87 ? 1.452 0.597 8.375 1 85.44 87 THR A N 1
ATOM 699 C CA . THR A 1 87 ? 2.145 -0.158 9.414 1 85.44 87 THR A CA 1
ATOM 700 C C . THR A 1 87 ? 2.449 -1.576 8.938 1 85.44 87 THR A C 1
ATOM 702 O O . THR A 1 87 ? 1.673 -2.164 8.18 1 85.44 87 THR A O 1
ATOM 705 N N . ARG A 1 88 ? 3.674 -2.072 9.344 1 70.88 88 ARG A N 1
ATOM 706 C CA . ARG A 1 88 ? 4.09 -3.434 9.016 1 70.88 88 ARG A CA 1
ATOM 707 C C . ARG A 1 88 ? 3.801 -4.387 10.172 1 70.88 88 ARG A C 1
ATOM 709 O O . ARG A 1 88 ? 3.918 -4.008 11.336 1 70.88 88 ARG A O 1
ATOM 716 N N . THR A 1 89 ? 3.25 -5.617 9.898 1 60.09 89 THR A N 1
ATOM 717 C CA . THR A 1 89 ? 2.898 -6.605 10.906 1 60.09 89 THR A CA 1
ATOM 718 C C . THR A 1 89 ? 4.113 -6.957 11.766 1 60.09 89 THR A C 1
ATOM 720 O O . THR A 1 89 ? 4.012 -7.039 12.992 1 60.09 89 THR A O 1
ATOM 723 N N . LEU A 1 90 ? 5.109 -7.449 10.984 1 59.34 90 LEU A N 1
ATOM 724 C CA . LEU A 1 90 ? 6.18 -8.133 11.703 1 59.34 90 LEU A CA 1
ATOM 725 C C . LEU A 1 90 ? 7.172 -7.129 12.281 1 59.34 90 LEU A C 1
ATOM 727 O O . LEU A 1 90 ? 8.039 -7.496 13.078 1 59.34 90 LEU A O 1
ATOM 731 N N . GLY A 1 91 ? 6.637 -5.871 12.188 1 64.69 91 GLY A N 1
ATOM 732 C CA . GLY A 1 91 ? 7.602 -4.926 12.719 1 64.69 91 GLY A CA 1
ATOM 733 C C . GLY A 1 91 ? 6.961 -3.77 13.461 1 64.69 91 GLY A C 1
ATOM 734 O O . GLY A 1 91 ? 5.73 -3.672 13.531 1 64.69 91 GLY A O 1
ATOM 735 N N . ARG A 1 92 ? 7.633 -3.223 14.336 1 80.12 92 ARG A N 1
ATOM 736 C CA . ARG A 1 92 ? 7.234 -2.01 15.047 1 80.12 92 ARG A CA 1
ATOM 737 C C . ARG A 1 92 ? 7.645 -0.763 14.266 1 80.12 92 ARG A C 1
ATOM 739 O O . ARG A 1 92 ? 8.156 0.198 14.852 1 80.12 92 ARG A O 1
ATOM 746 N N . ASP A 1 93 ? 7.422 -1.013 12.789 1 87 93 ASP A N 1
ATOM 747 C CA . ASP A 1 93 ? 7.793 0.102 11.922 1 87 93 ASP A CA 1
ATOM 748 C C . ASP A 1 93 ? 6.594 0.586 11.109 1 87 93 ASP A C 1
ATOM 750 O O . ASP A 1 93 ? 5.676 -0.188 10.828 1 87 93 ASP A O 1
ATOM 754 N N . SER A 1 94 ? 6.598 1.833 10.836 1 91.88 94 SER A N 1
ATOM 755 C CA . SER A 1 94 ? 5.559 2.461 10.023 1 91.88 94 SER A CA 1
ATOM 756 C C . SER A 1 94 ? 6.152 3.447 9.023 1 91.88 94 SER A C 1
ATOM 758 O O . SER A 1 94 ? 7.266 3.939 9.219 1 91.88 94 SER A O 1
ATOM 760 N N . TRP A 1 95 ? 5.441 3.635 7.934 1 94.56 95 TRP A N 1
ATOM 761 C CA . TRP A 1 95 ? 5.789 4.637 6.934 1 94.56 95 TRP A CA 1
ATOM 762 C C . TRP A 1 95 ? 4.672 5.664 6.781 1 94.56 95 TRP A C 1
ATOM 764 O O . TRP A 1 95 ? 3.494 5.305 6.715 1 94.56 95 TRP A O 1
ATOM 774 N N . ILE A 1 96 ? 5.062 6.895 6.809 1 97 96 ILE A N 1
ATOM 775 C CA . ILE A 1 96 ? 4.137 7.906 6.305 1 97 96 ILE A CA 1
ATOM 776 C C . ILE A 1 96 ? 4.129 7.879 4.777 1 97 96 ILE A C 1
ATOM 778 O O . ILE A 1 96 ? 5.125 8.227 4.141 1 97 96 ILE A O 1
ATOM 782 N N . LEU A 1 97 ? 3.006 7.512 4.215 1 95.69 97 LEU A N 1
ATOM 783 C CA . LEU A 1 97 ? 2.918 7.344 2.77 1 95.69 97 LEU A CA 1
ATOM 784 C C . LEU A 1 97 ? 2.547 8.656 2.09 1 95.69 97 LEU A C 1
ATOM 786 O O . LEU A 1 97 ? 2.93 8.898 0.943 1 95.69 97 LEU A O 1
ATOM 790 N N . GLY A 1 98 ? 1.759 9.422 2.795 1 95.81 98 GLY A N 1
ATOM 791 C CA . GLY A 1 98 ? 1.32 10.688 2.221 1 95.81 98 GLY A CA 1
ATOM 792 C C . GLY A 1 98 ? 0.896 11.703 3.266 1 95.81 98 GLY A C 1
ATOM 793 O O . GLY A 1 98 ? 0.314 11.344 4.289 1 95.81 98 GLY A O 1
ATOM 794 N N . LEU A 1 99 ? 1.182 12.914 2.975 1 97.31 99 LEU A N 1
ATOM 795 C CA . LEU A 1 99 ? 0.744 14.086 3.725 1 97.31 99 LEU A CA 1
ATOM 796 C C . LEU A 1 99 ? 0.438 15.242 2.785 1 97.31 99 LEU A C 1
ATOM 798 O O . LEU A 1 99 ? 1.281 15.633 1.973 1 97.31 99 LEU A O 1
ATOM 802 N N . CYS A 1 100 ? -0.831 15.734 2.973 1 95.88 100 CYS A N 1
ATOM 803 C CA . CYS A 1 100 ? -1.111 16.891 2.135 1 95.88 100 CYS A CA 1
ATOM 804 C C . CYS A 1 100 ? -2.123 17.812 2.803 1 95.88 100 CYS A C 1
ATOM 806 O O . CYS A 1 100 ? -2.906 17.375 3.646 1 95.88 100 CYS A O 1
ATOM 808 N N . VAL A 1 101 ? -1.955 19 2.512 1 95.5 101 VAL A N 1
ATOM 809 C CA . VAL A 1 101 ? -2.891 20.078 2.828 1 95.5 101 VAL A CA 1
ATOM 810 C C . VAL A 1 101 ? -3.125 20.938 1.592 1 95.5 101 VAL A C 1
ATOM 812 O O . VAL A 1 101 ? -2.193 21.203 0.833 1 95.5 101 VAL A O 1
ATOM 815 N N . THR A 1 102 ? -4.391 21.297 1.375 1 94.19 102 THR A N 1
ATOM 816 C CA . THR A 1 102 ? -4.676 22.141 0.214 1 94.19 102 THR A CA 1
ATOM 817 C C . THR A 1 102 ? -3.859 23.422 0.261 1 94.19 102 THR A C 1
ATOM 819 O O . THR A 1 102 ? -3.633 23.984 1.337 1 94.19 102 THR A O 1
ATOM 822 N N . PRO A 1 103 ? -3.51 23.891 -0.914 1 89.31 103 PRO A N 1
ATOM 823 C CA . PRO A 1 103 ? -2.633 25.062 -0.974 1 89.31 103 PRO A CA 1
ATOM 824 C C . PRO A 1 103 ? -3.215 26.281 -0.249 1 89.31 103 PRO A C 1
ATOM 826 O O . PRO A 1 103 ? -2.473 27.047 0.367 1 89.31 103 PRO A O 1
ATOM 829 N N . ASP A 1 104 ? -4.445 26.438 -0.257 1 86.12 104 ASP A N 1
ATOM 830 C CA . ASP A 1 104 ? -5.09 27.594 0.332 1 86.12 104 ASP A CA 1
ATOM 831 C C . ASP A 1 104 ? -5.09 27.516 1.856 1 86.12 104 ASP A C 1
ATOM 833 O O . ASP A 1 104 ? -5.375 28.5 2.537 1 86.12 104 ASP A O 1
ATOM 837 N N . ARG A 1 105 ? -4.688 26.391 2.412 1 85.88 105 ARG A N 1
ATOM 838 C CA . ARG A 1 105 ? -4.695 26.203 3.859 1 85.88 105 ARG A CA 1
ATOM 839 C C . ARG A 1 105 ? -3.291 25.922 4.383 1 85.88 105 ARG A C 1
ATOM 841 O O . ARG A 1 105 ? -3.121 25.547 5.547 1 85.88 105 ARG A O 1
ATOM 848 N N . ARG A 1 106 ? -2.404 26.109 3.508 1 81.06 106 ARG A N 1
ATOM 849 C CA . ARG A 1 106 ? -1.032 25.844 3.928 1 81.06 106 ARG A CA 1
ATOM 850 C C . ARG A 1 106 ? -0.499 26.984 4.805 1 81.06 106 ARG A C 1
ATOM 852 O O . ARG A 1 106 ? -1.098 28.047 4.867 1 81.06 106 ARG A O 1
ATOM 859 N N . ARG A 1 107 ? 0.475 26.594 5.629 1 78.12 107 ARG A N 1
ATOM 860 C CA . ARG A 1 107 ? 1.187 27.531 6.504 1 78.12 107 ARG A CA 1
ATOM 861 C C . ARG A 1 107 ? 0.317 27.938 7.684 1 78.12 107 ARG A C 1
ATOM 863 O O . ARG A 1 107 ? 0.479 29.031 8.227 1 78.12 107 ARG A O 1
ATOM 870 N N . HIS A 1 108 ? -0.611 27.062 7.926 1 79.69 108 HIS A N 1
ATOM 871 C CA . HIS A 1 108 ? -1.454 27.281 9.094 1 79.69 108 HIS A CA 1
ATOM 872 C C . HIS A 1 108 ? -1.26 26.188 10.141 1 79.69 108 HIS A C 1
ATOM 874 O O . HIS A 1 108 ? -2.08 26.047 11.047 1 79.69 108 HIS A O 1
ATOM 880 N N . GLY A 1 109 ? -0.265 25.406 9.906 1 89.81 109 GLY A N 1
ATOM 881 C CA . GLY A 1 109 ? 0.077 24.391 10.891 1 89.81 109 GLY A CA 1
ATOM 882 C C . GLY A 1 109 ? -0.734 23.125 10.75 1 89.81 109 GLY A C 1
ATOM 883 O O . GLY A 1 109 ? -0.604 22.203 11.562 1 89.81 109 GLY A O 1
ATOM 884 N N . LEU A 1 110 ? -1.459 23.047 9.703 1 92.75 110 LEU A N 1
ATOM 885 C CA . LEU A 1 110 ? -2.377 21.922 9.539 1 92.75 110 LEU A CA 1
ATOM 886 C C . LEU A 1 110 ? -1.613 20.625 9.258 1 92.75 110 LEU A C 1
ATOM 888 O O . LEU A 1 110 ? -2.014 19.562 9.719 1 92.75 110 LEU A O 1
ATOM 892 N N . GLY A 1 111 ? -0.516 20.734 8.547 1 95.75 111 GLY A N 1
ATOM 893 C CA . GLY A 1 111 ? 0.334 19.578 8.336 1 95.75 111 GLY A CA 1
ATOM 894 C C . GLY A 1 111 ? 0.91 19.016 9.625 1 95.75 111 GLY A C 1
ATOM 895 O O . GLY A 1 111 ? 0.938 17.797 9.82 1 95.75 111 GLY A O 1
ATOM 896 N N . ARG A 1 112 ? 1.277 19.938 10.43 1 96.5 112 ARG A N 1
ATOM 897 C CA . ARG A 1 112 ? 1.806 19.547 11.734 1 96.5 112 ARG A CA 1
ATOM 898 C C . ARG A 1 112 ? 0.734 18.875 12.578 1 96.5 112 ARG A C 1
ATOM 900 O O . ARG A 1 112 ? 1.008 17.875 13.266 1 96.5 112 ARG A O 1
ATOM 907 N N . GLU A 1 113 ? -0.412 19.422 12.562 1 96.19 113 GLU A N 1
ATOM 908 C CA . GLU A 1 113 ? -1.521 18.859 13.328 1 96.19 113 GLU A CA 1
ATOM 909 C C . GLU A 1 113 ? -1.827 17.422 12.875 1 96.19 113 GLU A C 1
ATOM 911 O O . GLU A 1 113 ? -2.004 16.531 13.703 1 96.19 113 GLU A O 1
ATOM 916 N N . LEU A 1 114 ? -1.879 17.219 11.57 1 97.88 114 LEU A N 1
ATOM 917 C CA . LEU A 1 114 ? -2.1 15.898 11.008 1 97.88 114 LEU A CA 1
ATOM 918 C C . LEU A 1 114 ? -1.013 14.93 11.461 1 97.88 114 LEU A C 1
ATOM 920 O O . LEU A 1 114 ? -1.312 13.836 11.945 1 97.88 114 LEU A O 1
ATOM 924 N N . MET A 1 115 ? 0.205 15.359 11.422 1 98.31 115 MET A N 1
ATOM 925 C CA . MET A 1 115 ? 1.349 14.516 11.742 1 98.31 115 MET A CA 1
ATOM 926 C C . MET A 1 115 ? 1.377 14.188 13.234 1 98.31 115 MET A C 1
ATOM 928 O O . MET A 1 115 ? 1.629 13.039 13.617 1 98.31 115 MET A O 1
ATOM 932 N N . ARG A 1 116 ? 1.077 15.141 14.008 1 97.94 116 ARG A N 1
ATOM 933 C CA . ARG A 1 116 ? 1.068 14.891 15.445 1 97.94 116 ARG A CA 1
ATOM 934 C C . ARG A 1 116 ? 0.02 13.844 15.812 1 97.94 116 ARG A C 1
ATOM 936 O O . ARG A 1 116 ? 0.284 12.953 16.625 1 97.94 116 ARG A O 1
ATOM 943 N N . GLU A 1 117 ? -1.101 14 15.211 1 98 117 GLU A N 1
ATOM 944 C CA . GLU A 1 117 ? -2.18 13.07 15.523 1 98 117 GLU A CA 1
ATOM 945 C C . GLU A 1 117 ? -1.839 11.656 15.07 1 98 117 GLU A C 1
ATOM 947 O O . GLU A 1 117 ? -2.01 10.695 15.82 1 98 117 GLU A O 1
ATOM 952 N N . VAL A 1 118 ? -1.315 11.5 13.867 1 97.75 118 VAL A N 1
ATOM 953 C CA . VAL A 1 118 ? -1.035 10.156 13.359 1 97.75 118 VAL A CA 1
ATOM 954 C C . VAL A 1 118 ? 0.124 9.539 14.141 1 97.75 118 VAL A C 1
ATOM 956 O O . VAL A 1 118 ? 0.125 8.336 14.414 1 97.75 118 VAL A O 1
ATOM 959 N N . LEU A 1 119 ? 1.054 10.328 14.562 1 97.19 119 LEU A N 1
ATOM 960 C CA . LEU A 1 119 ? 2.178 9.828 15.344 1 97.19 119 LEU A CA 1
ATOM 961 C C . LEU A 1 119 ? 1.721 9.375 16.719 1 97.19 119 LEU A C 1
ATOM 963 O O . LEU A 1 119 ? 2.211 8.375 17.25 1 97.19 119 LEU A O 1
ATOM 967 N N . SER A 1 120 ? 0.803 10.156 17.266 1 96.38 120 SER A N 1
ATOM 968 C CA . SER A 1 120 ? 0.233 9.766 18.562 1 96.38 120 SER A CA 1
ATOM 969 C C . SER A 1 120 ? -0.467 8.414 18.469 1 96.38 120 SER A C 1
ATOM 971 O O . SER A 1 120 ? -0.295 7.559 19.328 1 96.38 120 SER A O 1
ATOM 973 N N . ARG A 1 121 ? -1.19 8.188 17.438 1 94 121 ARG A N 1
ATOM 974 C CA . ARG A 1 121 ? -1.896 6.926 17.234 1 94 121 ARG A CA 1
ATOM 975 C C . ARG A 1 121 ? -0.915 5.781 17.016 1 94 121 ARG A C 1
ATOM 977 O O . ARG A 1 121 ? -1.104 4.684 17.547 1 94 121 ARG A O 1
ATOM 984 N N . LEU A 1 122 ? 0.073 6.059 16.234 1 93.31 122 LEU A N 1
ATOM 985 C CA . LEU A 1 122 ? 1.086 5.043 15.977 1 93.31 122 LEU A CA 1
ATOM 986 C C . LEU A 1 122 ? 1.782 4.629 17.266 1 93.31 122 LEU A C 1
ATOM 988 O O . LEU A 1 122 ? 2.018 3.443 17.5 1 93.31 122 LEU A O 1
ATOM 992 N N . ARG A 1 123 ? 2.031 5.605 18.062 1 92.75 123 ARG A N 1
ATOM 993 C CA . ARG A 1 123 ? 2.639 5.32 19.359 1 92.75 123 ARG A CA 1
ATOM 994 C C . ARG A 1 123 ? 1.734 4.43 20.203 1 92.75 123 ARG A C 1
ATOM 996 O O . ARG A 1 123 ? 2.193 3.441 20.781 1 92.75 123 ARG A O 1
ATOM 1003 N N . ARG A 1 124 ? 0.501 4.738 20.25 1 90.31 124 ARG A N 1
ATOM 1004 C CA . ARG A 1 124 ? -0.467 3.973 21.016 1 90.31 124 ARG A CA 1
ATOM 1005 C C . ARG A 1 124 ? -0.571 2.541 20.5 1 90.31 124 ARG A C 1
ATOM 1007 O O . ARG A 1 124 ? -0.807 1.612 21.281 1 90.31 124 ARG A O 1
ATOM 1014 N N . ASP A 1 125 ? -0.276 2.443 19.312 1 87.44 125 ASP A N 1
ATOM 1015 C CA . ASP A 1 125 ? -0.398 1.13 18.688 1 87.44 125 ASP A CA 1
ATOM 1016 C C . ASP A 1 125 ? 0.908 0.347 18.797 1 87.44 125 ASP A C 1
ATOM 1018 O O . ASP A 1 125 ? 1.041 -0.731 18.219 1 87.44 125 ASP A O 1
ATOM 1022 N N . GLY A 1 126 ? 1.861 0.946 19.375 1 87.12 126 GLY A N 1
ATOM 1023 C CA . GLY A 1 126 ? 3.082 0.222 19.688 1 87.12 126 GLY A CA 1
ATOM 1024 C C . GLY A 1 126 ? 4.148 0.356 18.609 1 87.12 126 GLY A C 1
ATOM 1025 O O . GLY A 1 126 ? 5.152 -0.361 18.641 1 87.12 126 GLY A O 1
ATOM 1026 N N . ILE A 1 127 ? 3.938 1.187 17.719 1 90 127 ILE A N 1
ATOM 1027 C CA . ILE A 1 127 ? 4.945 1.444 16.688 1 90 127 ILE A CA 1
ATOM 1028 C C . ILE A 1 127 ? 6.152 2.135 17.328 1 90 127 ILE A C 1
ATOM 1030 O O . ILE A 1 127 ? 6 3.043 18.141 1 90 127 ILE A O 1
ATOM 1034 N N . GLN A 1 128 ? 7.332 1.722 16.859 1 92.5 128 GLN A N 1
ATOM 1035 C CA . GLN A 1 128 ? 8.539 2.244 17.5 1 92.5 128 GLN A CA 1
ATOM 1036 C C . GLN A 1 128 ? 9.336 3.107 16.531 1 92.5 128 GLN A C 1
ATOM 1038 O O . GLN A 1 128 ? 10.156 3.924 16.953 1 92.5 128 GLN A O 1
ATOM 1043 N N . VAL A 1 129 ? 9.125 2.818 15.281 1 94 129 VAL A N 1
ATOM 1044 C CA . VAL A 1 129 ? 9.883 3.561 14.273 1 94 129 VAL A CA 1
ATOM 1045 C C . VAL A 1 129 ? 8.938 4.02 13.164 1 94 129 VAL A C 1
ATOM 1047 O O . VAL A 1 129 ? 8.094 3.254 12.703 1 94 129 VAL A O 1
ATOM 1050 N N . VAL A 1 130 ? 9.078 5.242 12.805 1 96.12 130 VAL A N 1
ATOM 1051 C CA . VAL A 1 130 ? 8.328 5.793 11.688 1 96.12 130 VAL A CA 1
ATOM 1052 C C . VAL A 1 130 ? 9.289 6.359 10.641 1 96.12 130 VAL A C 1
ATOM 1054 O O . VAL A 1 130 ? 10.234 7.07 10.984 1 96.12 130 VAL A O 1
ATOM 1057 N N . ARG A 1 131 ? 9.062 5.992 9.414 1 96.75 131 ARG A N 1
ATOM 1058 C CA . ARG A 1 131 ? 9.859 6.508 8.312 1 96.75 131 ARG A CA 1
ATOM 1059 C C . ARG A 1 131 ? 8.992 7.266 7.312 1 96.75 131 ARG A C 1
ATOM 1061 O O . ARG A 1 131 ? 7.773 7.098 7.289 1 96.75 131 ARG A O 1
ATOM 1068 N N . LEU A 1 132 ? 9.594 8.109 6.59 1 97.56 132 LEU A N 1
ATOM 1069 C CA . LEU A 1 132 ? 8.977 8.766 5.438 1 97.56 132 LEU A CA 1
ATOM 1070 C C . LEU A 1 132 ? 10.023 9.109 4.383 1 97.56 132 LEU A C 1
ATOM 1072 O O . LEU A 1 132 ? 11.227 9.055 4.656 1 97.56 132 LEU A O 1
ATOM 1076 N N . THR A 1 133 ? 9.531 9.336 3.172 1 97.12 133 THR A N 1
ATOM 1077 C CA . THR A 1 133 ? 10.375 9.883 2.117 1 97.12 133 THR A CA 1
ATOM 1078 C C . THR A 1 133 ? 9.914 11.289 1.732 1 97.12 133 THR A C 1
ATOM 1080 O O . THR A 1 133 ? 8.719 11.586 1.761 1 97.12 133 THR A O 1
ATOM 1083 N N . VAL A 1 134 ? 10.891 12.102 1.371 1 97.69 134 VAL A N 1
ATOM 1084 C CA . VAL A 1 134 ? 10.594 13.477 0.977 1 97.69 134 VAL A CA 1
ATOM 1085 C C . VAL A 1 134 ? 11.516 13.898 -0.169 1 97.69 134 VAL A C 1
ATOM 1087 O O . VAL A 1 134 ? 12.648 13.43 -0.267 1 97.69 134 VAL A O 1
ATOM 1090 N N . GLU A 1 135 ? 10.93 14.703 -1.08 1 96.31 135 GLU A N 1
ATOM 1091 C CA . GLU A 1 135 ? 11.789 15.312 -2.092 1 96.31 135 GLU A CA 1
ATOM 1092 C C . GLU A 1 135 ? 12.875 16.172 -1.45 1 96.31 135 GLU A C 1
ATOM 1094 O O . GLU A 1 135 ? 12.578 17.062 -0.655 1 96.31 135 GLU A O 1
ATOM 1099 N N . PRO A 1 136 ? 14.094 15.922 -1.836 1 97.06 136 PRO A N 1
ATOM 1100 C CA . PRO A 1 136 ? 15.188 16.609 -1.146 1 97.06 136 PRO A CA 1
ATOM 1101 C C . PRO A 1 136 ? 15.086 18.125 -1.24 1 97.06 136 PRO A C 1
ATOM 1103 O O . PRO A 1 136 ? 15.539 18.828 -0.337 1 97.06 136 PRO A O 1
ATOM 1106 N N . ALA A 1 137 ? 14.492 18.672 -2.225 1 96.38 137 ALA A N 1
ATOM 1107 C CA . ALA A 1 137 ? 14.406 20.125 -2.432 1 96.38 137 ALA A CA 1
ATOM 1108 C C . ALA A 1 137 ? 13.18 20.703 -1.729 1 96.38 137 ALA A C 1
ATOM 1110 O O . ALA A 1 137 ? 12.992 21.922 -1.698 1 96.38 137 ALA A O 1
ATOM 1111 N N . ASN A 1 138 ? 12.375 19.844 -1.161 1 95 138 ASN A N 1
ATOM 1112 C CA . ASN A 1 138 ? 11.195 20.297 -0.445 1 95 138 ASN A CA 1
ATOM 1113 C C . ASN A 1 138 ? 11.531 20.734 0.98 1 95 138 ASN A C 1
ATOM 1115 O O . ASN A 1 138 ? 11.164 20.047 1.94 1 95 138 ASN A O 1
ATOM 1119 N N . LEU A 1 139 ? 12.031 21.875 1.094 1 95.75 139 LEU A N 1
ATOM 1120 C CA . LEU A 1 139 ? 12.57 22.344 2.367 1 95.75 139 LEU A CA 1
ATOM 1121 C C . LEU A 1 139 ? 11.453 22.562 3.381 1 95.75 139 LEU A C 1
ATOM 1123 O O . LEU A 1 139 ? 11.641 22.328 4.578 1 95.75 139 LEU A O 1
ATOM 1127 N N . ALA A 1 140 ? 10.336 23 2.908 1 93.56 140 ALA A N 1
ATOM 1128 C CA . ALA A 1 140 ? 9.211 23.219 3.811 1 93.56 140 ALA A CA 1
ATOM 1129 C C . ALA A 1 140 ? 8.805 21.938 4.516 1 93.56 140 ALA A C 1
ATOM 1131 O O . ALA A 1 140 ? 8.586 21.922 5.73 1 93.56 140 ALA A O 1
ATOM 1132 N N . ALA A 1 141 ? 8.703 20.906 3.787 1 95.62 141 ALA A N 1
ATOM 1133 C CA . ALA A 1 141 ? 8.359 19.609 4.359 1 95.62 141 ALA A CA 1
ATOM 1134 C C . ALA A 1 141 ? 9.461 19.109 5.289 1 95.62 141 ALA A C 1
ATOM 1136 O O . ALA A 1 141 ? 9.18 18.609 6.379 1 95.62 141 ALA A O 1
ATOM 1137 N N . ILE A 1 142 ? 10.656 19.25 4.859 1 97.5 142 ILE A N 1
ATOM 1138 C CA . ILE A 1 142 ? 11.797 18.797 5.648 1 97.5 142 ILE A CA 1
ATOM 1139 C C . ILE A 1 142 ? 11.812 19.516 6.992 1 97.5 142 ILE A C 1
ATOM 1141 O O . ILE A 1 142 ? 12.023 18.891 8.039 1 97.5 142 ILE A O 1
ATOM 1145 N N . PHE A 1 143 ? 11.609 20.781 6.984 1 96.69 143 PHE A N 1
ATOM 1146 C CA . PHE A 1 143 ? 11.562 21.562 8.219 1 96.69 143 PHE A CA 1
ATOM 1147 C C . PHE A 1 143 ? 10.438 21.078 9.125 1 96.69 143 PHE A C 1
ATOM 1149 O O . PHE A 1 143 ? 10.625 20.953 10.336 1 96.69 143 PHE A O 1
ATOM 1156 N N . LEU A 1 144 ? 9.312 20.828 8.539 1 97 144 LEU A N 1
ATOM 1157 C CA . LEU A 1 144 ? 8.195 20.281 9.312 1 97 144 LEU A CA 1
ATOM 1158 C C . LEU A 1 144 ? 8.594 18.969 9.984 1 97 144 LEU A C 1
ATOM 1160 O O . LEU A 1 144 ? 8.406 18.812 11.188 1 97 144 LEU A O 1
ATOM 1164 N N . TYR A 1 145 ? 9.164 18.047 9.234 1 98.25 145 TYR A N 1
ATOM 1165 C CA . TYR A 1 145 ? 9.5 16.734 9.75 1 98.25 145 TYR A CA 1
ATOM 1166 C C . TYR A 1 145 ? 10.586 16.828 10.82 1 98.25 145 TYR A C 1
ATOM 1168 O O . TYR A 1 145 ? 10.516 16.141 11.844 1 98.25 145 TYR A O 1
ATOM 1176 N N . ARG A 1 146 ? 11.516 17.672 10.594 1 98 146 ARG A N 1
ATOM 1177 C CA . ARG A 1 146 ? 12.555 17.875 11.594 1 98 146 ARG A CA 1
ATOM 1178 C C . ARG A 1 146 ? 11.961 18.438 12.891 1 98 146 ARG A C 1
ATOM 1180 O O . ARG A 1 146 ? 12.375 18.031 13.984 1 98 146 ARG A O 1
ATOM 1187 N N . SER A 1 147 ? 11.078 19.344 12.727 1 97.56 147 SER A N 1
ATOM 1188 C CA . SER A 1 147 ? 10.445 19.938 13.898 1 97.56 147 SER A CA 1
ATOM 1189 C C . SER A 1 147 ? 9.672 18.891 14.703 1 97.56 147 SER A C 1
ATOM 1191 O O . SER A 1 147 ? 9.398 19.094 15.883 1 97.56 147 SER A O 1
ATOM 1193 N N . LEU A 1 148 ? 9.352 17.844 14.117 1 97.62 148 LEU A N 1
ATOM 1194 C CA . LEU A 1 148 ? 8.617 16.766 14.766 1 97.62 148 LEU A CA 1
ATOM 1195 C C . LEU A 1 148 ? 9.562 15.695 15.289 1 97.62 148 LEU A C 1
ATOM 1197 O O . LEU A 1 148 ? 9.125 14.688 15.852 1 97.62 148 LEU A O 1
ATOM 1201 N N . GLY A 1 149 ? 10.836 15.859 14.977 1 97.94 149 GLY A N 1
ATOM 1202 C CA . GLY A 1 149 ? 11.828 14.961 15.539 1 97.94 149 GLY A CA 1
ATOM 1203 C C . GLY A 1 149 ? 12.391 13.984 14.531 1 97.94 149 GLY A C 1
ATOM 1204 O O . GLY A 1 149 ? 13.25 13.164 14.859 1 97.94 149 GLY A O 1
ATOM 1205 N N . PHE A 1 150 ? 11.984 14.125 13.281 1 98.5 150 PHE A N 1
ATOM 1206 C CA . PHE A 1 150 ? 12.555 13.266 12.25 1 98.5 150 PHE A CA 1
ATOM 1207 C C . PHE A 1 150 ? 13.992 13.656 11.953 1 98.5 150 PHE A C 1
ATOM 1209 O O . PHE A 1 150 ? 14.352 14.828 12.016 1 98.5 150 PHE A O 1
ATOM 1216 N N . ARG A 1 151 ? 14.742 12.609 11.586 1 98.44 151 ARG A N 1
ATOM 1217 C CA . ARG A 1 151 ? 16.125 12.797 11.164 1 98.44 151 ARG A CA 1
ATOM 1218 C C . ARG A 1 151 ? 16.438 11.977 9.914 1 98.44 151 ARG A C 1
ATOM 1220 O O . ARG A 1 151 ? 15.836 10.922 9.688 1 98.44 151 ARG A O 1
ATOM 1227 N N . PRO A 1 152 ? 17.359 12.469 9.109 1 97.94 152 PRO A N 1
ATOM 1228 C CA . PRO A 1 152 ? 17.75 11.648 7.961 1 97.94 152 PRO A CA 1
ATOM 1229 C C . PRO A 1 152 ? 18.266 10.266 8.375 1 97.94 152 PRO A C 1
ATOM 1231 O O . PRO A 1 152 ? 19 10.141 9.352 1 97.94 152 PRO A O 1
ATOM 1234 N N . GLU A 1 153 ? 17.75 9.32 7.703 1 97.25 153 GLU A N 1
ATOM 1235 C CA . GLU A 1 153 ? 18.25 7.977 7.965 1 97.25 153 GLU A CA 1
ATOM 1236 C C . GLU A 1 153 ? 19.531 7.703 7.188 1 97.25 153 GLU A C 1
ATOM 1238 O O . GLU A 1 153 ? 19.531 7.66 5.957 1 97.25 153 GLU A O 1
ATOM 1243 N N . GLU A 1 154 ? 20.625 7.477 7.98 1 95.56 154 GLU A N 1
ATOM 1244 C CA . GLU A 1 154 ? 21.922 7.23 7.359 1 95.56 154 GLU A CA 1
ATOM 1245 C C . GLU A 1 154 ? 21.922 5.934 6.559 1 95.56 154 GLU A C 1
ATOM 1247 O O . GLU A 1 154 ? 21.094 5.051 6.801 1 95.56 154 GLU A O 1
ATOM 1252 N N . PRO A 1 155 ? 22.703 5.938 5.344 1 94.62 155 PRO A N 1
ATOM 1253 C CA . PRO A 1 155 ? 23.844 6.797 5.004 1 94.62 155 PRO A CA 1
ATOM 1254 C C . PRO A 1 155 ? 23.438 7.988 4.137 1 94.62 155 PRO A C 1
ATOM 1256 O O . PRO A 1 155 ? 22.25 8.141 3.797 1 94.62 155 PRO A O 1
ATOM 1259 N N . ASP A 1 156 ? 24.422 8.898 3.861 1 95.5 156 ASP A N 1
ATOM 1260 C CA . ASP A 1 156 ? 24.359 10.008 2.92 1 95.5 156 ASP A CA 1
ATOM 1261 C C . ASP A 1 156 ? 23.203 10.953 3.266 1 95.5 156 ASP A C 1
ATOM 1263 O O . ASP A 1 156 ? 22.5 11.43 2.379 1 95.5 156 ASP A O 1
ATOM 1267 N N . GLY A 1 157 ? 23.047 11.055 4.578 1 95.38 157 GLY A N 1
ATOM 1268 C CA . GLY A 1 157 ? 22 11.969 5.004 1 95.38 157 GLY A CA 1
ATOM 1269 C C . GLY A 1 157 ? 20.609 11.531 4.59 1 95.38 157 GLY A C 1
ATOM 1270 O O . GLY A 1 157 ? 19.719 12.359 4.43 1 95.38 157 GLY A O 1
ATOM 1271 N N . GLY A 1 158 ? 20.469 10.266 4.277 1 97.56 158 GLY A N 1
ATOM 1272 C CA . GLY A 1 158 ? 19.172 9.719 3.91 1 97.56 158 GLY A CA 1
ATOM 1273 C C . GLY A 1 158 ? 18.875 9.828 2.426 1 97.56 158 GLY A C 1
ATOM 1274 O O . GLY A 1 158 ? 17.844 9.352 1.955 1 97.56 158 GLY A O 1
ATOM 1275 N N . LEU A 1 159 ? 19.828 10.398 1.709 1 97.5 159 LEU A N 1
ATOM 1276 C CA . LEU A 1 159 ? 19.578 10.602 0.284 1 97.5 159 LEU A CA 1
ATOM 1277 C C . LEU A 1 159 ? 19.594 9.266 -0.463 1 97.5 159 LEU A C 1
ATOM 1279 O O . LEU A 1 159 ? 20.5 8.453 -0.264 1 97.5 159 LEU A O 1
ATOM 1283 N N . ARG A 1 160 ? 18.547 9.07 -1.204 1 97.19 160 ARG A N 1
ATOM 1284 C CA . ARG A 1 160 ? 18.406 7.891 -2.059 1 97.19 160 ARG A CA 1
ATOM 1285 C C . ARG A 1 160 ? 18.188 8.297 -3.514 1 97.19 160 ARG A C 1
ATOM 1287 O O . ARG A 1 160 ? 17.047 8.586 -3.916 1 97.19 160 ARG A O 1
ATOM 1294 N N . PRO A 1 161 ? 19.266 8.234 -4.297 1 96.19 161 PRO A N 1
ATOM 1295 C CA . PRO A 1 161 ? 19.125 8.609 -5.703 1 96.19 161 PRO A CA 1
ATOM 1296 C C . PRO A 1 161 ? 18.203 7.66 -6.477 1 96.19 161 PRO A C 1
ATOM 1298 O O . PRO A 1 161 ? 18.203 6.453 -6.223 1 96.19 161 PRO A O 1
ATOM 1301 N N . ASP A 1 162 ? 17.438 8.211 -7.402 1 94.88 162 ASP A N 1
ATOM 1302 C CA . ASP A 1 162 ? 16.594 7.469 -8.32 1 94.88 162 ASP A CA 1
ATOM 1303 C C . ASP A 1 162 ? 15.641 6.539 -7.559 1 94.88 162 ASP A C 1
ATOM 1305 O O . ASP A 1 162 ? 15.367 5.426 -8.008 1 94.88 162 ASP A O 1
ATOM 1309 N N . TYR A 1 163 ? 15.266 7.043 -6.348 1 95 163 TYR A N 1
ATOM 1310 C CA . TYR A 1 163 ? 14.461 6.219 -5.453 1 95 163 TYR A CA 1
ATOM 1311 C C . TYR A 1 163 ? 13.141 5.824 -6.105 1 95 163 TYR A C 1
ATOM 1313 O O . TYR A 1 163 ? 12.758 4.652 -6.082 1 95 163 TYR A O 1
ATOM 1321 N N . PHE A 1 164 ? 12.398 6.777 -6.691 1 91.81 164 PHE A N 1
ATOM 1322 C CA . PHE A 1 164 ? 11.125 6.504 -7.363 1 91.81 164 PHE A CA 1
ATOM 1323 C C . PHE A 1 164 ? 11.328 6.367 -8.867 1 91.81 164 PHE A C 1
ATOM 1325 O O . PHE A 1 164 ? 10.406 6.617 -9.648 1 91.81 164 PHE A O 1
ATOM 1332 N N . GLY A 1 165 ? 12.562 6.023 -9.305 1 89.31 165 GLY A N 1
ATOM 1333 C CA . GLY A 1 165 ? 12.93 5.93 -10.711 1 89.31 165 GLY A CA 1
ATOM 1334 C C . GLY A 1 165 ? 13.984 6.938 -11.117 1 89.31 165 GLY A C 1
ATOM 1335 O O . GLY A 1 165 ? 14.438 7.738 -10.297 1 89.31 165 GLY A O 1
ATOM 1336 N N . PRO A 1 166 ? 14.312 6.805 -12.383 1 90.44 166 PRO A N 1
ATOM 1337 C CA . PRO A 1 166 ? 15.398 7.664 -12.859 1 90.44 166 PRO A CA 1
ATOM 1338 C C . PRO A 1 166 ? 15.117 9.148 -12.625 1 90.44 166 PRO A C 1
ATOM 1340 O O . PRO A 1 166 ? 14.109 9.672 -13.102 1 90.44 166 PRO A O 1
ATOM 1343 N N . GLY A 1 167 ? 16.016 9.836 -11.859 1 93.81 167 GLY A N 1
ATOM 1344 C CA . GLY A 1 167 ? 15.945 11.266 -11.648 1 93.81 167 GLY A CA 1
ATOM 1345 C C . GLY A 1 167 ? 15.039 11.656 -10.492 1 93.81 167 GLY A C 1
ATOM 1346 O O . GLY A 1 167 ? 15 12.82 -10.094 1 93.81 167 GLY A O 1
ATOM 1347 N N . VAL A 1 168 ? 14.32 10.711 -9.953 1 94.56 168 VAL A N 1
ATOM 1348 C CA . VAL A 1 168 ? 13.391 11.039 -8.875 1 94.56 168 VAL A CA 1
ATOM 1349 C C . VAL A 1 168 ? 13.984 10.625 -7.531 1 94.56 168 VAL A C 1
ATOM 1351 O O . VAL A 1 168 ? 13.688 9.547 -7.016 1 94.56 168 VAL A O 1
ATOM 1354 N N . HIS A 1 169 ? 14.75 11.57 -6.992 1 96.94 169 HIS A N 1
ATOM 1355 C CA . HIS A 1 169 ? 15.477 11.359 -5.746 1 96.94 169 HIS A CA 1
ATOM 1356 C C . HIS A 1 169 ? 14.57 11.586 -4.539 1 96.94 169 HIS A C 1
ATOM 1358 O O . HIS A 1 169 ? 13.602 12.352 -4.609 1 96.94 169 HIS A O 1
ATOM 1364 N N . ARG A 1 170 ? 14.945 10.789 -3.482 1 97.69 170 ARG A N 1
ATOM 1365 C CA . ARG A 1 170 ? 14.242 11 -2.221 1 97.69 170 ARG A CA 1
ATOM 1366 C C . ARG A 1 170 ? 15.219 11.023 -1.048 1 97.69 170 ARG A C 1
ATOM 1368 O O . ARG A 1 170 ? 16.344 10.547 -1.164 1 97.69 170 ARG A O 1
ATOM 1375 N N . GLN A 1 171 ? 14.828 11.688 -0.046 1 98.44 171 GLN A N 1
ATOM 1376 C CA . GLN A 1 171 ? 15.484 11.602 1.254 1 98.44 171 GLN A CA 1
ATOM 1377 C C . GLN A 1 171 ? 14.625 10.836 2.256 1 98.44 171 GLN A C 1
ATOM 1379 O O . GLN A 1 171 ? 13.445 11.141 2.432 1 98.44 171 GLN A O 1
ATOM 1384 N N . ILE A 1 172 ? 15.211 9.828 2.846 1 98.25 172 ILE A N 1
ATOM 1385 C CA . ILE A 1 172 ? 14.5 9.062 3.867 1 98.25 172 ILE A CA 1
ATOM 1386 C C . ILE A 1 172 ? 14.742 9.688 5.238 1 98.25 172 ILE A C 1
ATOM 1388 O O . ILE A 1 172 ? 15.883 9.969 5.605 1 98.25 172 ILE A O 1
ATOM 1392 N N . MET A 1 173 ? 13.648 9.93 5.934 1 98.56 173 MET A N 1
ATOM 1393 C CA . MET A 1 173 ? 13.727 10.414 7.309 1 98.56 173 MET A CA 1
ATOM 1394 C C . MET A 1 173 ? 13.078 9.43 8.273 1 98.56 173 MET A C 1
ATOM 1396 O O . MET A 1 173 ? 12.172 8.688 7.891 1 98.56 173 MET A O 1
ATOM 1400 N N . ARG A 1 174 ? 13.617 9.508 9.453 1 97.88 174 ARG A N 1
ATOM 1401 C CA . ARG A 1 174 ? 13.242 8.508 10.445 1 97.88 174 ARG A CA 1
ATOM 1402 C C . ARG A 1 174 ? 12.953 9.156 11.797 1 97.88 174 ARG A C 1
ATOM 1404 O O . ARG A 1 174 ? 13.625 10.109 12.18 1 97.88 174 ARG A O 1
ATOM 1411 N N . LEU A 1 175 ? 11.961 8.641 12.445 1 98 175 LEU A N 1
ATOM 1412 C CA . LEU A 1 175 ? 11.609 9.039 13.805 1 98 175 LEU A CA 1
ATOM 1413 C C . LEU A 1 175 ? 11.5 7.824 14.719 1 98 175 LEU A C 1
ATOM 1415 O O . LEU A 1 175 ? 10.773 6.875 14.414 1 98 175 LEU A O 1
ATOM 1419 N N . ASP A 1 176 ? 12.25 7.777 15.812 1 96.12 176 ASP A N 1
ATOM 1420 C CA . ASP A 1 176 ? 12.094 6.762 16.844 1 96.12 176 ASP A CA 1
ATOM 1421 C C . ASP A 1 176 ? 11.047 7.188 17.875 1 96.12 176 ASP A C 1
ATOM 1423 O O . ASP A 1 176 ? 11.203 8.211 18.547 1 96.12 176 ASP A O 1
ATOM 1427 N N . LEU A 1 177 ? 9.969 6.402 17.875 1 92.38 177 LEU A N 1
ATOM 1428 C CA . LEU A 1 177 ? 8.906 6.723 18.828 1 92.38 177 LEU A CA 1
ATOM 1429 C C . LEU A 1 177 ? 9.195 6.117 20.188 1 92.38 177 LEU A C 1
ATOM 1431 O O . LEU A 1 177 ? 9.555 4.945 20.281 1 92.38 177 LEU A O 1
ATOM 1435 N N . ALA A 1 178 ? 9.516 6.922 21.141 1 78.12 178 ALA A N 1
ATOM 1436 C CA . ALA A 1 178 ? 9.695 6.422 22.5 1 78.12 178 ALA A CA 1
ATOM 1437 C C . ALA A 1 178 ? 8.438 5.707 23 1 78.12 178 ALA A C 1
ATOM 1439 O O . ALA A 1 178 ? 7.316 6.09 22.641 1 78.12 178 ALA A O 1
ATOM 1440 N N . PRO A 1 179 ? 8.68 4.426 23.625 1 68.25 179 PRO A N 1
ATOM 1441 C CA . PRO A 1 179 ? 7.504 3.752 24.172 1 68.25 179 PRO A CA 1
ATOM 1442 C C . PRO A 1 179 ? 6.691 4.645 25.109 1 68.25 179 PRO A C 1
ATOM 1444 O O . PRO A 1 179 ? 7.246 5.543 25.75 1 68.25 179 PRO A O 1
ATOM 1447 N N . ASP A 1 180 ? 5.43 4.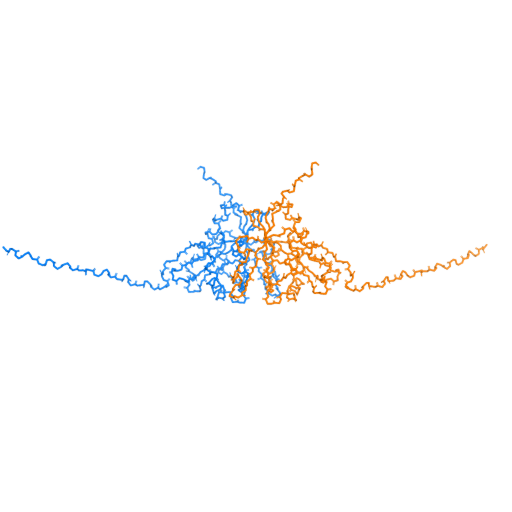895 24.812 1 58.16 180 ASP A N 1
ATOM 1448 C CA . ASP A 1 180 ? 4.605 5.625 25.766 1 58.16 180 ASP A CA 1
ATOM 1449 C C . ASP A 1 180 ? 4.926 5.199 27.203 1 58.16 180 ASP A C 1
ATOM 1451 O O . ASP A 1 180 ? 4.809 4.023 27.547 1 58.16 180 ASP A O 1
ATOM 1455 N N . ARG A 1 181 ? 5.965 5.648 27.875 1 50.78 181 ARG A N 1
ATOM 1456 C CA . ARG A 1 181 ? 6.137 5.344 29.297 1 50.78 181 ARG A CA 1
ATOM 1457 C C . ARG A 1 181 ? 4.852 5.602 30.078 1 50.78 181 ARG A C 1
ATOM 1459 O O . ARG A 1 181 ? 4.215 6.641 29.891 1 50.78 181 ARG A O 1
ATOM 1466 N N . GLY A 1 182 ? 3.932 4.613 30.203 1 41.97 182 GLY A N 1
ATOM 1467 C CA . GLY A 1 182 ? 2.928 4.816 31.234 1 41.97 182 GLY A CA 1
ATOM 1468 C C . GLY A 1 182 ? 3.311 5.891 32.219 1 41.97 182 GLY A C 1
ATOM 1469 O O . GLY A 1 182 ? 4.492 6.074 32.531 1 41.97 182 GLY A O 1
ATOM 1470 N N . LEU A 1 183 ? 2.707 7.141 32.156 1 36.03 183 LEU A N 1
ATOM 1471 C CA . LEU A 1 183 ? 2.891 7.996 33.312 1 36.03 183 LEU A CA 1
ATOM 1472 C C . LEU A 1 183 ? 3.119 7.16 34.562 1 36.03 183 LEU A C 1
ATOM 1474 O O . LEU A 1 183 ? 2.43 6.164 34.781 1 36.03 183 LEU A O 1
ATOM 1478 N N . PRO A 1 184 ? 4.344 7.477 35.25 1 35.16 184 PRO A N 1
ATOM 1479 C CA . PRO A 1 184 ? 4.207 6.879 36.562 1 35.16 184 PRO A CA 1
ATOM 1480 C C . PRO A 1 184 ? 2.836 7.137 37.188 1 35.16 184 PRO A C 1
ATOM 1482 O O . PRO A 1 184 ? 2.182 8.133 36.875 1 35.16 184 PRO A O 1
ATOM 1485 N N . MET B 1 1 ? 62.688 -47.75 -26.156 1 28.91 1 MET B N 1
ATOM 1486 C CA . MET B 1 1 ? 62.219 -46.5 -26.75 1 28.91 1 MET B CA 1
ATOM 1487 C C . MET B 1 1 ? 60.781 -46.625 -27.203 1 28.91 1 MET B C 1
ATOM 1489 O O . MET B 1 1 ? 60.5 -46.688 -28.406 1 28.91 1 MET B O 1
ATOM 1493 N N . THR B 1 2 ? 59.906 -47.344 -26.531 1 22.67 2 THR B N 1
ATOM 1494 C CA . THR B 1 2 ? 58.562 -47.812 -26.906 1 22.67 2 THR B CA 1
ATOM 1495 C C . THR B 1 2 ? 57.562 -46.688 -26.953 1 22.67 2 THR B C 1
ATOM 1497 O O . THR B 1 2 ? 57.375 -45.969 -25.953 1 22.67 2 THR B O 1
ATOM 1500 N N . ALA B 1 3 ? 57.5 -46.094 -28.188 1 33.91 3 ALA B N 1
ATOM 1501 C CA . ALA B 1 3 ? 56.625 -44.969 -28.469 1 33.91 3 ALA B CA 1
ATOM 1502 C C . ALA B 1 3 ? 55.188 -45.281 -28.062 1 33.91 3 ALA B C 1
ATOM 1504 O O . ALA B 1 3 ? 54.594 -46.281 -28.5 1 33.91 3 ALA B O 1
ATOM 1505 N N . GLU B 1 4 ? 54.75 -44.969 -26.812 1 33.47 4 GLU B N 1
ATOM 1506 C CA . GLU B 1 4 ? 53.406 -45.219 -26.281 1 33.47 4 GLU B CA 1
ATOM 1507 C C . GLU B 1 4 ? 52.312 -44.688 -27.234 1 33.47 4 GLU B C 1
ATOM 1509 O O . GLU B 1 4 ? 52.531 -43.688 -27.906 1 33.47 4 GLU B O 1
ATOM 1514 N N . PRO B 1 5 ? 51.312 -45.469 -27.609 1 36.72 5 PRO B N 1
ATOM 1515 C CA . PRO B 1 5 ? 50.219 -45.156 -28.531 1 36.72 5 PRO B CA 1
ATOM 1516 C C . PRO B 1 5 ? 49.5 -43.875 -28.156 1 36.72 5 PRO B C 1
ATOM 1518 O O . PRO B 1 5 ? 49.438 -43.5 -26.969 1 36.72 5 PRO B O 1
ATOM 1521 N N . LEU B 1 6 ? 49.281 -42.938 -29.125 1 35.66 6 LEU B N 1
ATOM 1522 C CA . LEU B 1 6 ? 48.531 -41.688 -29.188 1 35.66 6 LEU B CA 1
ATOM 1523 C C . LEU B 1 6 ? 47.062 -41.906 -28.766 1 35.66 6 LEU B C 1
ATOM 1525 O O . LEU B 1 6 ? 46.281 -42.531 -29.5 1 35.66 6 LEU B O 1
ATOM 1529 N N . GLU B 1 7 ? 46.688 -42.375 -27.547 1 36.28 7 GLU B N 1
ATOM 1530 C CA . GLU B 1 7 ? 45.25 -42.375 -27.219 1 36.28 7 GLU B CA 1
ATOM 1531 C C . GLU B 1 7 ? 44.594 -41.062 -27.594 1 36.28 7 GLU B C 1
ATOM 1533 O O . GLU B 1 7 ? 45.031 -39.969 -27.141 1 36.28 7 GLU B O 1
ATOM 1538 N N . ARG B 1 8 ? 44 -40.875 -28.797 1 34.94 8 ARG B N 1
ATOM 1539 C CA . ARG B 1 8 ? 43.125 -39.812 -29.234 1 34.94 8 ARG B CA 1
ATOM 1540 C C . ARG B 1 8 ? 42.062 -39.531 -28.203 1 34.94 8 ARG B C 1
ATOM 1542 O O . ARG B 1 8 ? 41.219 -40.375 -27.891 1 34.94 8 ARG B O 1
ATOM 1549 N N . SER B 1 9 ? 42.281 -38.844 -27.156 1 33.69 9 SER B N 1
ATOM 1550 C CA . SER B 1 9 ? 41.25 -38.281 -26.281 1 33.69 9 SER B CA 1
ATOM 1551 C C . SER B 1 9 ? 40.156 -37.594 -27.078 1 33.69 9 SER B C 1
ATOM 1553 O O . SER B 1 9 ? 40.438 -36.562 -27.734 1 33.69 9 SER B O 1
ATOM 1555 N N . LEU B 1 10 ? 39.25 -38.312 -27.75 1 33.84 10 LEU B N 1
ATOM 1556 C CA . LEU B 1 10 ? 38.031 -37.719 -28.281 1 33.84 10 LEU B CA 1
ATOM 1557 C C . LEU B 1 10 ? 37.469 -36.688 -27.297 1 33.84 10 LEU B C 1
ATOM 1559 O O . LEU B 1 10 ? 37.156 -37.031 -26.156 1 33.84 10 LEU B O 1
ATOM 1563 N N . ASP B 1 11 ? 37.875 -35.438 -27.344 1 33.62 11 ASP B N 1
ATOM 1564 C CA . ASP B 1 11 ? 37.25 -34.25 -26.734 1 33.62 11 ASP B CA 1
ATOM 1565 C C . ASP B 1 11 ? 35.75 -34.25 -26.984 1 33.62 11 ASP B C 1
ATOM 1567 O O . ASP B 1 11 ? 35.312 -34.062 -28.125 1 33.62 11 ASP B O 1
ATOM 1571 N N . HIS B 1 12 ? 34.938 -35.219 -26.562 1 34.62 12 HIS B N 1
ATOM 1572 C CA . HIS B 1 12 ? 33.469 -35.031 -26.578 1 34.62 12 HIS B CA 1
ATOM 1573 C C . HIS B 1 12 ? 33.094 -33.625 -26.219 1 34.62 12 HIS B C 1
ATOM 1575 O O . HIS B 1 12 ? 33.469 -33.125 -25.156 1 34.62 12 HIS B O 1
ATOM 1581 N N . ASP B 1 13 ? 32.969 -32.812 -27.156 1 34.84 13 ASP B N 1
ATOM 1582 C CA . ASP B 1 13 ? 32.344 -31.5 -27.031 1 34.84 13 ASP B CA 1
ATOM 1583 C C . ASP B 1 13 ? 31.047 -31.578 -26.219 1 34.84 13 ASP B C 1
ATOM 1585 O O . ASP B 1 13 ? 30.156 -32.344 -26.531 1 34.84 13 ASP B O 1
ATOM 1589 N N . PRO B 1 14 ? 31.078 -31.375 -24.953 1 37.16 14 PRO B N 1
ATOM 1590 C CA . PRO B 1 14 ? 29.781 -31.375 -24.297 1 37.16 14 PRO B CA 1
ATOM 1591 C C . PRO B 1 14 ? 28.688 -30.734 -25.141 1 37.16 14 PRO B C 1
ATOM 1593 O O . PRO B 1 14 ? 28.891 -29.656 -25.703 1 37.16 14 PRO B O 1
ATOM 1596 N N . LEU B 1 15 ? 27.969 -31.422 -26.016 1 36.5 15 LEU B N 1
ATOM 1597 C CA . LEU B 1 15 ? 26.75 -30.969 -26.672 1 36.5 15 LEU B CA 1
ATOM 1598 C C . LEU B 1 15 ? 26.031 -29.922 -25.828 1 36.5 15 LEU B C 1
ATOM 1600 O O . LEU B 1 15 ? 25.875 -30.094 -24.625 1 36.5 15 LEU B O 1
ATOM 1604 N N . THR B 1 16 ? 26.109 -28.688 -26.125 1 35.72 16 THR B N 1
ATOM 1605 C CA . THR B 1 16 ? 25.203 -27.625 -25.703 1 35.72 16 THR B CA 1
ATOM 1606 C C . THR B 1 16 ? 23.766 -28.109 -25.625 1 35.72 16 THR B C 1
ATOM 1608 O O . THR B 1 16 ? 23.203 -28.578 -26.609 1 35.72 16 THR B O 1
ATOM 1611 N N . ARG B 1 17 ? 23.297 -28.766 -24.547 1 41.97 17 ARG B N 1
ATOM 1612 C CA . ARG B 1 17 ? 21.875 -29.078 -24.469 1 41.97 17 ARG B CA 1
ATOM 1613 C C . ARG B 1 17 ? 21.047 -28.094 -25.297 1 41.97 17 ARG B C 1
ATOM 1615 O O . ARG B 1 17 ? 21.281 -26.891 -25.234 1 41.97 17 ARG B O 1
ATOM 1622 N N . PRO B 1 18 ? 20.484 -28.344 -26.359 1 43.38 18 PRO B N 1
ATOM 1623 C CA . PRO B 1 18 ? 19.594 -27.406 -27.031 1 43.38 18 PRO B CA 1
ATOM 1624 C C . PRO B 1 18 ? 18.797 -26.531 -26.062 1 43.38 18 PRO B C 1
ATOM 1626 O O . PRO B 1 18 ? 18.438 -26.984 -24.984 1 43.38 18 PRO B O 1
ATOM 1629 N N . GLY B 1 19 ? 19.141 -25.25 -25.922 1 43.62 19 GLY B N 1
ATOM 1630 C CA . GLY B 1 19 ? 18.484 -24.25 -25.094 1 43.62 19 GLY B CA 1
ATOM 1631 C C . GLY B 1 19 ? 16.984 -24.453 -25 1 43.62 19 GLY B C 1
ATOM 1632 O O . GLY B 1 19 ? 16.312 -24.641 -26.016 1 43.62 19 GLY B O 1
ATOM 1633 N N . LEU B 1 20 ? 16.453 -25.234 -24.047 1 48.97 20 LEU B N 1
ATOM 1634 C CA . LEU B 1 20 ? 15.016 -25.312 -23.891 1 48.97 20 LEU B CA 1
ATOM 1635 C C . LEU B 1 20 ? 14.336 -24.047 -24.406 1 48.97 20 LEU B C 1
ATOM 1637 O O . LEU B 1 20 ? 14.922 -22.969 -24.344 1 48.97 20 LEU B O 1
ATOM 1641 N N . PRO B 1 21 ? 13.391 -24.172 -25.203 1 54.16 21 PRO B N 1
ATOM 1642 C CA . PRO B 1 21 ? 12.664 -22.953 -25.531 1 54.16 21 PRO B CA 1
ATOM 1643 C C . PRO B 1 21 ? 12.383 -22.094 -24.297 1 54.16 21 PRO B C 1
ATOM 1645 O O . PRO B 1 21 ? 12.281 -22.609 -23.188 1 54.16 21 PRO B O 1
ATOM 1648 N N . PRO B 1 22 ? 12.781 -20.812 -24.391 1 54.09 22 PRO B N 1
ATOM 1649 C CA . PRO B 1 22 ? 12.617 -19.875 -23.266 1 54.09 22 PRO B CA 1
ATOM 1650 C C . PRO B 1 22 ? 11.375 -20.172 -22.438 1 54.09 22 PRO B C 1
ATOM 1652 O O . PRO B 1 22 ? 11.367 -19.953 -21.219 1 54.09 22 PRO B O 1
ATOM 1655 N N . ASP B 1 23 ? 10.352 -20.688 -23.141 1 58.66 23 ASP B N 1
ATOM 1656 C CA . ASP B 1 23 ? 9.094 -20.938 -22.453 1 58.66 23 ASP B CA 1
ATOM 1657 C C . ASP B 1 23 ? 9.227 -22.125 -21.5 1 58.66 23 ASP B C 1
ATOM 1659 O O . ASP B 1 23 ? 8.359 -22.328 -20.641 1 58.66 23 ASP B O 1
ATOM 1663 N N . ASP B 1 24 ? 10.312 -22.906 -21.609 1 62.88 24 ASP B N 1
ATOM 1664 C CA . ASP B 1 24 ? 10.422 -24.141 -20.844 1 62.88 24 ASP B CA 1
ATOM 1665 C C . ASP B 1 24 ? 11.438 -24 -19.719 1 62.88 24 ASP B C 1
ATOM 1667 O O . ASP B 1 24 ? 11.781 -24.984 -19.047 1 62.88 24 ASP B O 1
ATOM 1671 N N . LEU B 1 25 ? 11.969 -22.797 -19.656 1 65.44 25 LEU B N 1
ATOM 1672 C CA . LEU B 1 25 ? 13 -22.703 -18.625 1 65.44 25 LEU B CA 1
ATOM 1673 C C . LEU B 1 25 ? 12.375 -22.719 -17.234 1 65.44 25 LEU B C 1
ATOM 1675 O O . LEU B 1 25 ? 11.289 -22.188 -17.031 1 65.44 25 LEU B O 1
ATOM 1679 N N . PRO B 1 26 ? 12.969 -23.516 -16.453 1 82.75 26 PRO B N 1
ATOM 1680 C CA . PRO B 1 26 ? 12.5 -23.531 -15.062 1 82.75 26 PRO B CA 1
ATOM 1681 C C . PRO B 1 26 ? 12.492 -22.156 -14.414 1 82.75 26 PRO B C 1
ATOM 1683 O O . PRO B 1 26 ? 13.367 -21.328 -14.695 1 82.75 26 PRO B O 1
ATOM 1686 N N . LEU B 1 27 ? 11.445 -21.797 -13.836 1 91.94 27 LEU B N 1
ATOM 1687 C CA . LEU B 1 27 ? 11.32 -20.516 -13.148 1 91.94 27 LEU B CA 1
ATOM 1688 C C . LEU B 1 27 ? 11.75 -20.625 -11.695 1 91.94 27 LEU B C 1
ATOM 1690 O O . LEU B 1 27 ? 11.461 -21.641 -11.039 1 91.94 27 LEU B O 1
ATOM 1694 N N . ASP B 1 28 ? 12.539 -19.734 -11.266 1 95.75 28 ASP B N 1
ATOM 1695 C CA . ASP B 1 28 ? 12.93 -19.641 -9.867 1 95.75 28 ASP B CA 1
ATOM 1696 C C . ASP B 1 28 ? 11.953 -18.766 -9.086 1 95.75 28 ASP B C 1
ATOM 1698 O O . ASP B 1 28 ? 11.734 -17.594 -9.438 1 95.75 28 ASP B O 1
ATOM 1702 N N . LEU B 1 29 ? 11.289 -19.406 -8.102 1 97.25 29 LEU B N 1
ATOM 1703 C CA . LEU B 1 29 ? 10.43 -18.656 -7.188 1 97.25 29 LEU B CA 1
ATOM 1704 C C . LEU B 1 29 ? 11.227 -18.094 -6.016 1 97.25 29 LEU B C 1
ATOM 1706 O O . LEU B 1 29 ? 11.805 -18.859 -5.234 1 97.25 29 LEU B O 1
ATOM 1710 N N . ARG B 1 30 ? 11.258 -16.766 -5.879 1 97.88 30 ARG B N 1
ATOM 1711 C CA . ARG B 1 30 ? 12.078 -16.141 -4.848 1 97.88 30 ARG B CA 1
ATOM 1712 C C . ARG B 1 30 ? 11.477 -14.805 -4.414 1 97.88 30 ARG B C 1
ATOM 1714 O O . ARG B 1 30 ? 10.547 -14.305 -5.043 1 97.88 30 ARG B O 1
ATOM 1721 N N . THR B 1 31 ? 12.07 -14.32 -3.34 1 98 31 THR B N 1
ATOM 1722 C CA . THR B 1 31 ? 11.703 -12.977 -2.914 1 98 31 THR B CA 1
ATOM 1723 C C . THR B 1 31 ? 12.219 -11.938 -3.906 1 98 31 THR B C 1
ATOM 1725 O O . THR B 1 31 ? 13.312 -12.086 -4.457 1 98 31 THR B O 1
ATOM 1728 N N . ALA B 1 32 ? 11.43 -10.898 -4.109 1 97.88 32 ALA B N 1
ATOM 1729 C CA . ALA B 1 32 ? 11.859 -9.789 -4.965 1 97.88 32 ALA B CA 1
ATOM 1730 C C . ALA B 1 32 ? 13.039 -9.047 -4.352 1 97.88 32 ALA B C 1
ATOM 1732 O O . ALA B 1 32 ? 13.203 -9.023 -3.129 1 97.88 32 ALA B O 1
ATOM 1733 N N . ARG B 1 33 ? 13.797 -8.477 -5.207 1 96.56 33 ARG B N 1
ATOM 1734 C CA . ARG B 1 33 ? 14.906 -7.617 -4.816 1 96.56 33 ARG B CA 1
ATOM 1735 C C . ARG B 1 33 ? 14.727 -6.207 -5.371 1 96.56 33 ARG B C 1
ATOM 1737 O O . ARG B 1 33 ? 13.977 -5.996 -6.324 1 96.56 33 ARG B O 1
ATOM 1744 N N . GLY B 1 34 ? 15.438 -5.324 -4.684 1 94.69 34 GLY B N 1
ATOM 1745 C CA . GLY B 1 34 ? 15.359 -3.953 -5.164 1 94.69 34 GLY B CA 1
ATOM 1746 C C . GLY B 1 34 ? 15.727 -3.814 -6.633 1 94.69 34 GLY B C 1
ATOM 1747 O O . GLY B 1 34 ? 15.141 -2.998 -7.348 1 94.69 34 GLY B O 1
ATOM 1748 N N . SER B 1 35 ? 16.641 -4.586 -7.059 1 94.75 35 SER B N 1
ATOM 1749 C CA . SER B 1 35 ? 17.109 -4.527 -8.438 1 94.75 35 SER B CA 1
ATOM 1750 C C . SER B 1 35 ? 16.047 -5.027 -9.406 1 94.75 35 SER B C 1
ATOM 1752 O O . SER B 1 35 ? 16.172 -4.84 -10.617 1 94.75 35 SER B O 1
ATOM 1754 N N . ASP B 1 36 ? 14.945 -5.609 -8.922 1 96.75 36 ASP B N 1
ATOM 1755 C CA . ASP B 1 36 ? 13.898 -6.16 -9.773 1 96.75 36 ASP B CA 1
ATOM 1756 C C . ASP B 1 36 ? 12.867 -5.094 -10.141 1 96.75 36 ASP B C 1
ATOM 1758 O O . ASP B 1 36 ? 12.016 -5.312 -11 1 96.75 36 ASP B O 1
ATOM 1762 N N . LEU B 1 37 ? 12.969 -3.926 -9.539 1 96.5 37 LEU B N 1
ATOM 1763 C CA . LEU B 1 37 ? 11.875 -2.955 -9.594 1 96.5 37 LEU B CA 1
ATOM 1764 C C . LEU B 1 37 ? 11.602 -2.529 -11.031 1 96.5 37 LEU B C 1
ATOM 1766 O O . LEU B 1 37 ? 10.445 -2.471 -11.453 1 96.5 37 LEU B O 1
ATOM 1770 N N . PRO B 1 38 ? 12.625 -2.281 -11.883 1 95.06 38 PRO B N 1
ATOM 1771 C CA . PRO B 1 38 ? 12.312 -1.938 -13.273 1 95.06 38 PRO B CA 1
ATOM 1772 C C . PRO B 1 38 ? 11.57 -3.057 -14 1 95.06 38 PRO B C 1
ATOM 1774 O O . PRO B 1 38 ? 10.602 -2.797 -14.719 1 95.06 38 PRO B O 1
ATOM 1777 N N . GLU B 1 39 ? 11.992 -4.25 -13.758 1 96.62 39 GLU B N 1
ATOM 1778 C CA . GLU B 1 39 ? 11.359 -5.391 -14.414 1 96.62 39 GLU B CA 1
ATOM 1779 C C . GLU B 1 39 ? 9.969 -5.652 -13.828 1 96.62 39 GLU B C 1
ATOM 1781 O O . GLU B 1 39 ? 9.055 -6.07 -14.547 1 96.62 39 GLU B O 1
ATOM 1786 N N . LEU B 1 40 ? 9.805 -5.414 -12.539 1 97.25 40 LEU B N 1
ATOM 1787 C CA . LEU B 1 40 ? 8.492 -5.531 -11.914 1 97.25 40 LEU B CA 1
ATOM 1788 C C . LEU B 1 40 ? 7.512 -4.531 -12.516 1 97.25 40 LEU B C 1
ATOM 1790 O O . LEU B 1 40 ? 6.344 -4.859 -12.742 1 97.25 40 LEU B O 1
ATOM 1794 N N . ARG B 1 41 ? 8.016 -3.381 -12.727 1 95.88 41 ARG B N 1
ATOM 1795 C CA . ARG B 1 41 ? 7.18 -2.361 -13.352 1 95.88 41 ARG B CA 1
ATOM 1796 C C . ARG B 1 41 ? 6.742 -2.791 -14.75 1 95.88 41 ARG B C 1
ATOM 1798 O O . ARG B 1 41 ? 5.566 -2.68 -15.102 1 95.88 41 ARG B O 1
ATOM 1805 N N . ARG B 1 42 ? 7.711 -3.229 -15.547 1 96.25 42 ARG B N 1
ATOM 1806 C CA . ARG B 1 42 ? 7.398 -3.725 -16.891 1 96.25 42 ARG B CA 1
ATOM 1807 C C . ARG B 1 42 ? 6.34 -4.82 -16.828 1 96.25 42 ARG B C 1
ATOM 1809 O O . ARG B 1 42 ? 5.363 -4.785 -17.578 1 96.25 42 ARG B O 1
ATOM 1816 N N . LEU B 1 43 ? 6.516 -5.773 -15.977 1 97.06 43 LEU B N 1
ATOM 1817 C CA . LEU B 1 43 ? 5.617 -6.914 -15.82 1 97.06 43 LEU B CA 1
ATOM 1818 C C . LEU B 1 43 ? 4.219 -6.453 -15.422 1 97.06 43 LEU B C 1
ATOM 1820 O O . LEU B 1 43 ? 3.227 -6.891 -16 1 97.06 43 LEU B O 1
ATOM 1824 N N . ASP B 1 44 ? 4.199 -5.594 -14.422 1 96.69 44 ASP B N 1
ATOM 1825 C CA . ASP B 1 44 ? 2.924 -5.082 -13.93 1 96.69 44 ASP B CA 1
ATOM 1826 C C . ASP B 1 44 ? 2.166 -4.352 -15.039 1 96.69 44 ASP B C 1
ATOM 1828 O O . ASP B 1 44 ? 0.969 -4.574 -15.227 1 96.69 44 ASP B O 1
ATOM 1832 N N . GLU B 1 45 ? 2.836 -3.559 -15.781 1 95.31 45 GLU B N 1
ATOM 1833 C CA . GLU B 1 45 ? 2.238 -2.818 -16.891 1 95.31 45 GLU B CA 1
ATOM 1834 C C . GLU B 1 45 ? 1.753 -3.764 -17.984 1 95.31 45 GLU B C 1
ATOM 1836 O O . GLU B 1 45 ? 0.678 -3.562 -18.547 1 95.31 45 GLU B O 1
ATOM 1841 N N . GLU B 1 46 ? 2.523 -4.73 -18.281 1 94.75 46 GLU B N 1
ATOM 1842 C CA . GLU B 1 46 ? 2.17 -5.699 -19.312 1 94.75 46 GLU B CA 1
ATOM 1843 C C . GLU B 1 46 ? 0.875 -6.43 -18.953 1 94.75 46 GLU B C 1
ATOM 1845 O O . GLU B 1 46 ? 0.017 -6.629 -19.828 1 94.75 46 GLU B O 1
ATOM 1850 N N . VAL B 1 47 ? 0.724 -6.766 -17.688 1 93.75 47 VAL B N 1
ATOM 1851 C CA . VAL B 1 47 ? -0.369 -7.648 -17.297 1 93.75 47 VAL B CA 1
ATOM 1852 C C . VAL B 1 47 ? -1.601 -6.82 -16.938 1 93.75 47 VAL B C 1
ATOM 1854 O O . VAL B 1 47 ? -2.721 -7.164 -17.312 1 93.75 47 VAL B O 1
ATOM 1857 N N . PHE B 1 48 ? -1.408 -5.691 -16.25 1 92.62 48 PHE B N 1
ATOM 1858 C CA . PHE B 1 48 ? -2.555 -5.016 -15.648 1 92.62 48 PHE B CA 1
ATOM 1859 C C . PHE B 1 48 ? -2.912 -3.76 -16.438 1 92.62 48 PHE B C 1
ATOM 1861 O O . PHE B 1 48 ? -4.008 -3.213 -16.281 1 92.62 48 PHE B O 1
ATOM 1868 N N . GLN B 1 49 ? -2.018 -3.25 -17.203 1 91.62 49 GLN B N 1
ATOM 1869 C CA . GLN B 1 49 ? -2.258 -2.1 -18.062 1 91.62 49 GLN B CA 1
ATOM 1870 C C . GLN B 1 49 ? -2.812 -0.92 -17.281 1 91.62 49 GLN B C 1
ATOM 1872 O O . GLN B 1 49 ? -2.141 -0.389 -16.391 1 91.62 49 GLN B O 1
ATOM 1877 N N . ASP B 1 50 ? -4.129 -0.624 -17.281 1 86.06 50 ASP B N 1
ATOM 1878 C CA . ASP B 1 50 ? -4.742 0.546 -16.672 1 86.06 50 ASP B CA 1
ATOM 1879 C C . ASP B 1 50 ? -4.75 0.417 -15.148 1 86.06 50 ASP B C 1
ATOM 1881 O O . ASP B 1 50 ? -4.949 1.405 -14.438 1 86.06 50 ASP B O 1
ATOM 1885 N N . PHE B 1 51 ? -4.457 -0.732 -14.656 1 89.12 51 PHE B N 1
ATOM 1886 C CA . PHE B 1 51 ? -4.492 -0.974 -13.219 1 89.12 51 PHE B CA 1
ATOM 1887 C C . PHE B 1 51 ? -3.094 -1.273 -12.688 1 89.12 51 PHE B C 1
ATOM 1889 O O . PHE B 1 51 ? -2.943 -1.808 -11.586 1 89.12 51 PHE B O 1
ATOM 1896 N N . ALA B 1 52 ? -2.186 -0.914 -13.57 1 93.19 52 ALA B N 1
ATOM 1897 C CA . ALA B 1 52 ? -0.803 -1.106 -13.148 1 93.19 52 ALA B CA 1
ATOM 1898 C C . ALA B 1 52 ? -0.424 -0.11 -12.055 1 93.19 52 ALA B C 1
ATOM 1900 O O . ALA B 1 52 ? -0.901 1.027 -12.047 1 93.19 52 ALA B O 1
ATOM 1901 N N . TY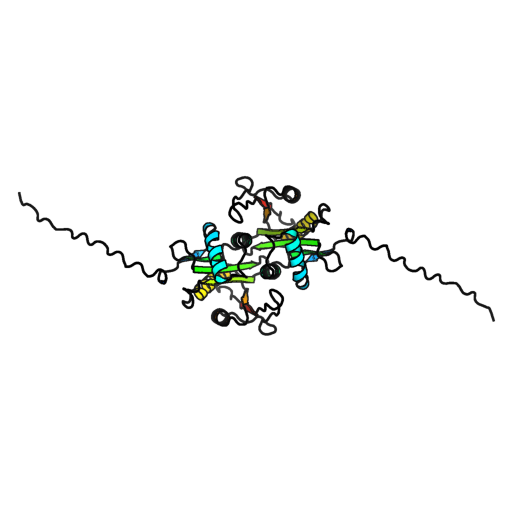R B 1 53 ? 0.428 -0.559 -11.148 1 94.06 53 TYR B N 1
ATOM 1902 C CA . TYR B 1 53 ? 0.968 0.344 -10.141 1 94.06 53 TYR B CA 1
ATOM 1903 C C . TYR B 1 53 ? 1.927 1.351 -10.766 1 94.06 53 TYR B C 1
ATOM 1905 O O . TYR B 1 53 ? 2.826 0.974 -11.523 1 94.06 53 TYR B O 1
ATOM 1913 N N . PRO B 1 54 ? 1.729 2.621 -10.406 1 92.12 54 PRO B N 1
ATOM 1914 C CA . PRO B 1 54 ? 2.807 3.547 -10.766 1 92.12 54 PRO B CA 1
ATOM 1915 C C . PRO B 1 54 ? 4.141 3.174 -10.125 1 92.12 54 PRO B C 1
ATOM 1917 O O . PRO B 1 54 ? 4.168 2.537 -9.07 1 92.12 54 PRO B O 1
ATOM 1920 N N . GLY B 1 55 ? 5.172 3.59 -10.766 1 91.06 55 GLY B N 1
ATOM 1921 C CA . GLY B 1 55 ? 6.512 3.217 -10.336 1 91.06 55 GLY B CA 1
ATOM 1922 C C . GLY B 1 55 ? 6.793 3.576 -8.891 1 91.06 55 GLY B C 1
ATOM 1923 O O . GLY B 1 55 ? 7.359 2.775 -8.141 1 91.06 55 GLY B O 1
ATOM 1924 N N . PHE B 1 56 ? 6.438 4.73 -8.438 1 91.56 56 PHE B N 1
ATOM 1925 C CA . PHE B 1 56 ? 6.723 5.164 -7.074 1 91.56 56 PHE B CA 1
ATOM 1926 C C . PHE B 1 56 ? 5.98 4.301 -6.062 1 91.56 56 PHE B C 1
ATOM 1928 O O . PHE B 1 56 ? 6.5 4.008 -4.984 1 91.56 56 PHE B O 1
ATOM 1935 N N . LEU B 1 57 ? 4.832 3.912 -6.469 1 91.44 57 LEU B N 1
ATOM 1936 C CA . LEU B 1 57 ? 4.051 3.084 -5.555 1 91.44 57 LEU B CA 1
ATOM 1937 C C . LEU B 1 57 ? 4.625 1.674 -5.473 1 91.44 5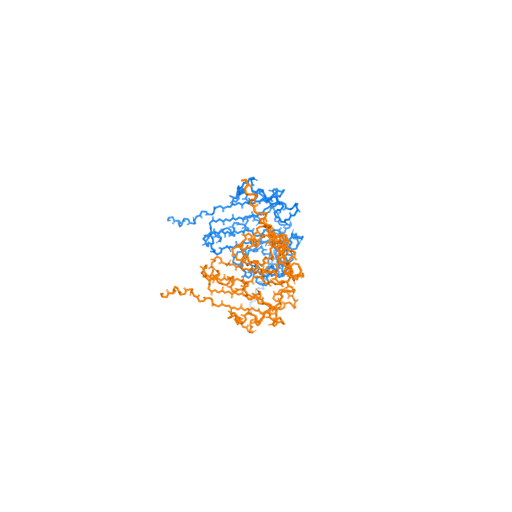7 LEU B C 1
ATOM 1939 O O . LEU B 1 57 ? 4.66 1.077 -4.395 1 91.44 57 LEU B O 1
ATOM 1943 N N . LEU B 1 58 ? 4.973 1.186 -6.598 1 93.94 58 LEU B N 1
ATOM 1944 C CA . LEU B 1 58 ? 5.617 -0.124 -6.582 1 93.94 58 LEU B CA 1
ATOM 1945 C C . LEU B 1 58 ? 6.836 -0.12 -5.668 1 93.94 58 LEU B C 1
ATOM 1947 O O . LEU B 1 58 ? 7.074 -1.085 -4.938 1 93.94 58 LEU B O 1
ATOM 1951 N N . ARG B 1 59 ? 7.586 0.922 -5.691 1 95 59 ARG B N 1
ATOM 1952 C CA . ARG B 1 59 ? 8.734 1.074 -4.801 1 95 59 ARG B CA 1
ATOM 1953 C C . ARG B 1 59 ? 8.289 1.125 -3.344 1 95 59 ARG B C 1
ATOM 1955 O O . ARG B 1 59 ? 8.891 0.478 -2.482 1 95 59 ARG B O 1
ATOM 1962 N N . GLN B 1 60 ? 7.266 1.839 -3.02 1 91.69 60 GLN B N 1
ATOM 1963 C CA . GLN B 1 60 ? 6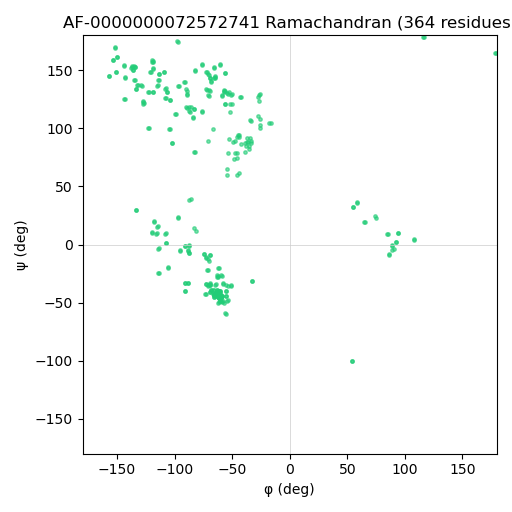.742 1.93 -1.659 1 91.69 60 GLN B CA 1
ATOM 1964 C C . GLN B 1 60 ? 6.27 0.568 -1.16 1 91.69 60 GLN B C 1
ATOM 1966 O O . GLN B 1 60 ? 6.57 0.174 -0.031 1 91.69 60 GLN B O 1
ATOM 1971 N N . LEU B 1 61 ? 5.559 -0.108 -2.016 1 92.81 61 LEU B N 1
ATOM 1972 C CA . LEU B 1 61 ? 5.059 -1.431 -1.66 1 92.81 61 LEU B CA 1
ATOM 1973 C C . LEU B 1 61 ? 6.211 -2.4 -1.42 1 92.81 61 LEU B C 1
ATOM 1975 O O . LEU B 1 61 ? 6.164 -3.211 -0.492 1 92.81 61 LEU B O 1
ATOM 1979 N N . PHE B 1 62 ? 7.223 -2.275 -2.23 1 94.44 62 PHE B N 1
ATOM 1980 C CA . PHE B 1 62 ? 8.414 -3.09 -2.037 1 94.44 62 PHE B CA 1
ATOM 1981 C C . PHE B 1 62 ? 9.047 -2.812 -0.679 1 94.44 62 PHE B C 1
ATOM 1983 O O . PHE B 1 62 ? 9.391 -3.742 0.052 1 94.44 62 PHE B O 1
ATOM 1990 N N . ASP B 1 63 ? 9.172 -1.575 -0.341 1 90.69 63 ASP B N 1
ATOM 1991 C CA . ASP B 1 63 ? 9.805 -1.194 0.918 1 90.69 63 ASP B CA 1
ATOM 1992 C C . ASP B 1 63 ? 9.016 -1.726 2.113 1 90.69 63 ASP B C 1
ATOM 1994 O O . ASP B 1 63 ? 9.602 -2.064 3.146 1 90.69 63 ASP B O 1
ATOM 1998 N N . MET B 1 64 ? 7.777 -1.873 1.877 1 88 64 MET B N 1
ATOM 1999 C CA . MET B 1 64 ? 6.906 -2.242 2.99 1 88 64 MET B CA 1
ATOM 2000 C C . MET B 1 64 ? 6.777 -3.756 3.1 1 88 64 MET B C 1
ATOM 2002 O O . MET B 1 64 ? 6.66 -4.297 4.203 1 88 64 MET B O 1
ATOM 2006 N N . TYR B 1 65 ? 6.816 -4.422 1.953 1 90.5 65 TYR B N 1
ATOM 2007 C CA . TYR B 1 65 ? 6.359 -5.805 1.97 1 90.5 65 TYR B CA 1
ATOM 2008 C C . TYR B 1 65 ? 7.34 -6.715 1.238 1 90.5 65 TYR B C 1
ATOM 2010 O O . TYR B 1 65 ? 6.938 -7.719 0.645 1 90.5 65 TYR B O 1
ATOM 2018 N N . GLU B 1 66 ? 8.539 -6.367 1.254 1 91.38 66 GLU B N 1
ATOM 2019 C CA . GLU B 1 66 ? 9.547 -7.129 0.522 1 91.38 66 GLU B CA 1
ATOM 2020 C C . GLU B 1 66 ? 9.469 -8.617 0.858 1 91.38 66 GLU B C 1
ATOM 2022 O O . GLU B 1 66 ? 9.609 -9.469 -0.024 1 91.38 66 GLU B O 1
ATOM 2027 N N . GLU B 1 67 ? 9.148 -8.977 2.074 1 90.94 67 GLU B N 1
ATOM 2028 C CA . GLU B 1 67 ? 9.164 -10.367 2.525 1 90.94 67 GLU B CA 1
ATOM 2029 C C . GLU B 1 67 ? 8.016 -11.156 1.91 1 90.94 67 GLU B C 1
ATOM 2031 O O . GLU B 1 67 ? 8.047 -12.391 1.881 1 90.94 67 GLU B O 1
ATOM 2036 N N . HIS B 1 68 ? 7.027 -10.43 1.504 1 94.81 68 HIS B N 1
ATOM 2037 C CA . HIS B 1 68 ? 5.863 -11.094 0.925 1 94.81 68 HIS B CA 1
ATOM 2038 C C . HIS B 1 68 ? 5.652 -10.672 -0.525 1 94.81 68 HIS B C 1
ATOM 2040 O O . HIS B 1 68 ? 4.523 -10.672 -1.021 1 94.81 68 HIS B O 1
ATOM 2046 N N . PHE B 1 69 ? 6.727 -10.172 -1.072 1 97.44 69 PHE B N 1
ATOM 2047 C CA . PHE B 1 69 ? 6.793 -9.867 -2.498 1 97.44 69 PHE B CA 1
ATOM 2048 C C . PHE B 1 69 ? 7.621 -10.922 -3.23 1 97.44 69 PHE B C 1
ATOM 2050 O O . PHE B 1 69 ? 8.852 -10.859 -3.232 1 97.44 69 PHE B O 1
ATOM 2057 N N . LEU B 1 70 ? 6.902 -11.867 -3.865 1 98.56 70 LEU B N 1
ATOM 2058 C CA . LEU B 1 70 ? 7.57 -12.992 -4.504 1 98.56 70 LEU B CA 1
ATOM 2059 C C . LEU B 1 70 ? 7.492 -12.883 -6.023 1 98.56 70 LEU B C 1
ATOM 2061 O O . LEU B 1 70 ? 6.5 -12.391 -6.566 1 98.56 70 LEU B O 1
ATOM 2065 N N . VAL B 1 71 ? 8.523 -13.398 -6.691 1 98.44 71 VAL B N 1
ATOM 2066 C CA . VAL B 1 71 ? 8.594 -13.289 -8.148 1 98.44 71 VAL B CA 1
ATOM 2067 C C . VAL B 1 71 ? 8.984 -14.633 -8.75 1 98.44 71 VAL B C 1
ATOM 2069 O O . VAL B 1 71 ? 9.547 -15.492 -8.062 1 98.44 71 VAL B O 1
ATOM 2072 N N . LEU B 1 72 ? 8.562 -14.828 -9.961 1 97.62 72 LEU B N 1
ATOM 2073 C CA . LEU B 1 72 ? 9.039 -15.914 -10.812 1 97.62 72 LEU B CA 1
ATOM 2074 C C . LEU B 1 72 ? 10.094 -15.406 -11.789 1 97.62 72 LEU B C 1
ATOM 2076 O O . LEU B 1 72 ? 9.781 -14.625 -12.695 1 97.62 72 LEU B O 1
ATOM 2080 N N . ASP B 1 73 ? 11.281 -15.859 -11.578 1 96.88 73 ASP B N 1
ATOM 2081 C CA . ASP B 1 73 ? 12.438 -15.43 -12.352 1 96.88 73 ASP B CA 1
ATOM 2082 C C . ASP B 1 73 ? 12.852 -16.5 -13.359 1 96.88 73 ASP B C 1
ATOM 2084 O O . ASP B 1 73 ? 13.148 -17.641 -12.977 1 96.88 73 ASP B O 1
ATOM 2088 N N . ASP B 1 74 ? 12.922 -16.125 -14.617 1 93.38 74 ASP B N 1
ATOM 2089 C CA . ASP B 1 74 ? 13.242 -17.125 -15.625 1 93.38 74 ASP B CA 1
ATOM 2090 C C . ASP B 1 74 ? 14.75 -17.266 -15.805 1 93.38 74 ASP B C 1
ATOM 2092 O O . ASP B 1 74 ? 15.211 -18.016 -16.672 1 93.38 74 ASP B O 1
ATOM 2096 N N . GLY B 1 75 ? 15.547 -16.484 -15.086 1 91.75 75 GLY B N 1
ATOM 2097 C CA . GLY B 1 75 ? 17 -16.609 -15.086 1 91.75 75 GLY B CA 1
ATOM 2098 C C . GLY B 1 75 ? 17.672 -15.75 -16.141 1 91.75 75 GLY B C 1
ATOM 2099 O O . GLY B 1 75 ? 18.891 -15.672 -16.203 1 91.75 75 GLY B O 1
ATOM 2100 N N . THR B 1 76 ? 16.922 -15.078 -16.969 1 91 76 THR B N 1
ATOM 2101 C CA . THR B 1 76 ? 17.469 -14.258 -18.047 1 91 76 THR B CA 1
ATOM 2102 C C . THR B 1 76 ? 17.297 -12.773 -17.734 1 91 76 THR B C 1
ATOM 2104 O O . THR B 1 76 ? 17.484 -11.93 -18.609 1 91 76 THR B O 1
ATOM 2107 N N . GLY B 1 77 ? 16.875 -12.484 -16.516 1 88.88 77 GLY B N 1
ATOM 2108 C CA . GLY B 1 77 ? 16.594 -11.102 -16.156 1 88.88 77 GLY B CA 1
ATOM 2109 C C . GLY B 1 77 ? 15.148 -10.703 -16.375 1 88.88 77 GLY B C 1
ATOM 2110 O O . GLY B 1 77 ? 14.781 -9.547 -16.156 1 88.88 77 GLY B O 1
ATOM 2111 N N . ARG B 1 78 ? 14.352 -11.688 -16.812 1 93.94 78 ARG B N 1
ATOM 2112 C CA . ARG B 1 78 ? 12.93 -11.43 -17.031 1 93.94 78 ARG B CA 1
ATOM 2113 C C . ARG B 1 78 ? 12.078 -12.078 -15.953 1 93.94 78 ARG B C 1
ATOM 2115 O O . ARG B 1 78 ? 12.258 -13.258 -15.633 1 93.94 78 ARG B O 1
ATOM 2122 N N . LEU B 1 79 ? 11.234 -11.289 -15.453 1 97.06 79 LEU B N 1
ATOM 2123 C CA . LEU B 1 79 ? 10.258 -11.805 -14.5 1 97.06 79 LEU B CA 1
ATOM 2124 C C . LEU B 1 79 ? 8.977 -12.234 -15.211 1 97.06 79 LEU B C 1
ATOM 2126 O O . LEU B 1 79 ? 8.523 -11.555 -16.141 1 97.06 79 LEU B O 1
ATOM 2130 N N . ARG B 1 80 ? 8.414 -13.375 -14.75 1 96.56 80 ARG B N 1
ATOM 2131 C CA . ARG B 1 80 ? 7.262 -13.938 -15.438 1 96.56 80 ARG B CA 1
ATOM 2132 C C . ARG B 1 80 ? 6.016 -13.891 -14.562 1 96.56 80 ARG B C 1
ATOM 2134 O O . ARG B 1 80 ? 4.926 -14.258 -15.008 1 96.56 80 ARG B O 1
ATOM 2141 N N . GLY B 1 81 ? 6.129 -13.469 -13.367 1 97.69 81 GLY B N 1
ATOM 2142 C CA . GLY B 1 81 ? 5 -13.328 -12.461 1 97.69 81 GLY B CA 1
ATOM 2143 C C . GLY B 1 81 ? 5.398 -12.82 -11.086 1 97.69 81 GLY B C 1
ATOM 2144 O O . GLY B 1 81 ? 6.586 -12.766 -10.758 1 97.69 81 GLY B O 1
ATOM 2145 N N . TYR B 1 82 ? 4.398 -12.383 -10.336 1 98.44 82 TYR B N 1
ATOM 2146 C CA . TYR B 1 82 ? 4.648 -12.031 -8.945 1 98.44 82 TYR B CA 1
ATOM 2147 C C . TYR B 1 82 ? 3.385 -12.188 -8.109 1 98.44 82 TYR B C 1
ATOM 2149 O O . TYR B 1 82 ? 2.287 -12.344 -8.648 1 98.44 82 TYR B O 1
ATOM 2157 N N . VAL B 1 83 ? 3.557 -12.312 -6.867 1 98.62 83 VAL B N 1
ATOM 2158 C CA . VAL B 1 83 ? 2.502 -12.133 -5.875 1 98.62 83 VAL B CA 1
ATOM 2159 C C . VAL B 1 83 ? 2.965 -11.156 -4.793 1 98.62 83 VAL B C 1
ATOM 2161 O O . VAL B 1 83 ? 4.125 -11.188 -4.383 1 98.62 83 VAL B O 1
ATOM 2164 N N . LEU B 1 84 ? 2.07 -10.273 -4.438 1 97.44 84 LEU B N 1
ATOM 2165 C CA . LEU B 1 84 ? 2.334 -9.289 -3.398 1 97.44 84 LEU B CA 1
ATOM 2166 C C . LEU B 1 84 ? 1.248 -9.328 -2.328 1 97.44 84 LEU B C 1
ATOM 2168 O O . LEU B 1 84 ? 0.064 -9.164 -2.631 1 97.44 84 LEU B O 1
ATOM 2172 N N . ALA B 1 85 ? 1.667 -9.578 -1.093 1 95.88 85 ALA B N 1
ATOM 2173 C CA . ALA B 1 85 ? 0.756 -9.562 0.049 1 95.88 85 ALA B CA 1
ATOM 2174 C C . ALA B 1 85 ? 1.117 -8.438 1.019 1 95.88 85 ALA B C 1
ATOM 2176 O O . ALA B 1 85 ? 2.297 -8.195 1.282 1 95.88 85 ALA B O 1
ATOM 2177 N N . ALA B 1 86 ? 0.13 -7.785 1.464 1 91.75 86 ALA B N 1
ATOM 2178 C CA . ALA B 1 86 ? 0.292 -6.738 2.467 1 91.75 86 ALA B CA 1
ATOM 2179 C C . ALA B 1 86 ? -0.231 -7.191 3.826 1 91.75 86 ALA B C 1
ATOM 2181 O O . ALA B 1 86 ? -1.29 -7.82 3.912 1 91.75 86 ALA B O 1
ATOM 2182 N N . THR B 1 87 ? 0.544 -6.934 4.859 1 85.5 87 THR B N 1
ATOM 2183 C CA . THR B 1 87 ? 0.154 -7.332 6.211 1 85.5 87 THR B CA 1
ATOM 2184 C C . THR B 1 87 ? -0.086 -6.105 7.086 1 85.5 87 THR B C 1
ATOM 2186 O O . THR B 1 87 ? 0.574 -5.078 6.922 1 85.5 87 THR B O 1
ATOM 2189 N N . ARG B 1 88 ? -1.146 -6.215 7.961 1 70.88 88 ARG B N 1
ATOM 2190 C CA . ARG B 1 88 ? -1.473 -5.148 8.898 1 70.88 88 ARG B CA 1
ATOM 2191 C C . ARG B 1 88 ? -0.85 -5.414 10.266 1 70.88 88 ARG B C 1
ATOM 2193 O O . ARG B 1 88 ? -0.755 -6.566 10.695 1 70.88 88 ARG B O 1
ATOM 2200 N N . THR B 1 89 ? -0.242 -4.379 10.938 1 60.16 89 THR B N 1
ATOM 2201 C CA . THR B 1 89 ? 0.421 -4.5 12.227 1 60.16 89 THR B CA 1
ATOM 2202 C C . THR B 1 89 ? -0.527 -5.09 13.266 1 60.16 89 THR B C 1
ATOM 2204 O O . THR B 1 89 ? -0.145 -5.98 14.031 1 60.16 89 THR B O 1
ATOM 2207 N N . LEU B 1 90 ? -1.619 -4.301 13.414 1 59.03 90 LEU B N 1
ATOM 2208 C CA . LEU B 1 90 ? -2.424 -4.562 14.602 1 59.03 90 LEU B CA 1
ATOM 2209 C C . LEU B 1 90 ? -3.383 -5.723 14.359 1 59.03 90 LEU B C 1
ATOM 2211 O O . LEU B 1 90 ? -4.035 -6.199 15.289 1 59.03 90 LEU B O 1
ATOM 2215 N N . GLY B 1 91 ? -2.988 -6.383 13.211 1 64.88 91 GLY B N 1
ATOM 2216 C CA . GLY B 1 91 ? -3.939 -7.461 12.992 1 64.88 91 GLY B CA 1
ATOM 2217 C C . GLY B 1 91 ? -3.301 -8.711 12.414 1 64.88 91 GLY B C 1
ATOM 2218 O O . GLY B 1 91 ? -2.104 -8.727 12.125 1 64.88 91 GLY B O 1
ATOM 2219 N N . ARG B 1 92 ? -3.871 -9.773 12.641 1 80.19 92 ARG B N 1
ATOM 2220 C CA . ARG B 1 92 ? -3.486 -11.055 12.055 1 80.19 92 ARG B CA 1
ATOM 2221 C C . ARG B 1 92 ? -4.168 -11.266 10.703 1 80.19 92 ARG B C 1
ATOM 2223 O O . ARG B 1 92 ? -4.648 -12.367 10.414 1 80.19 92 ARG B O 1
ATOM 2230 N N . ASP B 1 93 ? -4.211 -9.953 9.969 1 87.12 93 ASP B N 1
ATOM 2231 C CA . ASP B 1 93 ? -4.859 -10.008 8.664 1 87.12 93 ASP B CA 1
ATOM 2232 C C . ASP B 1 93 ? -3.902 -9.562 7.559 1 87.12 93 ASP B C 1
ATOM 2234 O O . ASP B 1 93 ? -2.986 -8.773 7.801 1 87.12 93 ASP B O 1
ATOM 2238 N N . SER B 1 94 ? -4.09 -10.125 6.422 1 91.94 94 SER B N 1
ATOM 2239 C CA . SER B 1 94 ? -3.299 -9.789 5.242 1 91.94 94 SER B CA 1
ATOM 2240 C C . SER B 1 94 ? -4.18 -9.688 4 1 91.94 94 SER B C 1
ATOM 2242 O O . SER B 1 94 ? -5.273 -10.25 3.959 1 91.94 94 SER B O 1
ATOM 2244 N N . TRP B 1 95 ? -3.742 -8.883 3.066 1 94.56 95 TRP B N 1
ATOM 2245 C CA . TRP B 1 95 ? -4.387 -8.766 1.763 1 94.56 95 TRP B CA 1
ATOM 2246 C C . TRP B 1 95 ? -3.43 -9.172 0.646 1 94.56 95 TRP B C 1
ATOM 2248 O O . TRP B 1 95 ? -2.262 -8.773 0.643 1 94.56 95 TRP B O 1
ATOM 2258 N N . ILE B 1 96 ? -3.916 -10.008 -0.213 1 97 96 ILE B N 1
ATOM 2259 C CA . ILE B 1 96 ? -3.219 -10.156 -1.486 1 97 96 ILE B CA 1
ATOM 2260 C C . ILE B 1 96 ? -3.52 -8.953 -2.381 1 97 96 ILE B C 1
ATOM 2262 O O . ILE B 1 96 ? -4.656 -8.766 -2.82 1 97 96 ILE B O 1
ATOM 2266 N N . LEU B 1 97 ? -2.504 -8.18 -2.67 1 95.69 97 LEU B N 1
ATOM 2267 C CA . LEU B 1 97 ? -2.695 -6.945 -3.422 1 95.69 97 LEU B CA 1
ATOM 2268 C C . LEU B 1 97 ? -2.604 -7.203 -4.922 1 95.69 97 LEU B C 1
ATOM 2270 O O . LEU B 1 97 ? -3.234 -6.5 -5.715 1 95.69 97 LEU B O 1
ATOM 2274 N N . GLY B 1 98 ? -1.769 -8.141 -5.266 1 95.81 98 GLY B N 1
ATOM 2275 C CA . GLY B 1 98 ? -1.583 -8.445 -6.676 1 95.81 98 GLY B CA 1
ATOM 2276 C C . GLY B 1 98 ? -1.063 -9.852 -6.926 1 95.81 98 GLY B C 1
ATOM 2277 O O . GLY B 1 98 ? -0.261 -10.367 -6.145 1 95.81 98 GLY B O 1
ATOM 2278 N N . LEU B 1 99 ? -1.513 -10.398 -7.973 1 97.38 99 LEU B N 1
ATOM 2279 C CA . LEU B 1 99 ? -1.055 -11.672 -8.523 1 97.38 99 LEU B CA 1
ATOM 2280 C C . LEU B 1 99 ? -1.064 -11.641 -10.047 1 97.38 99 LEU B C 1
ATOM 2282 O O . LEU B 1 99 ? -2.09 -11.336 -10.656 1 97.38 99 LEU B O 1
ATOM 2286 N N . CYS B 1 100 ? 0.163 -11.977 -10.57 1 95.94 100 CYS B N 1
ATOM 2287 C CA . CYS B 1 100 ? 0.146 -12.023 -12.031 1 95.94 100 CYS B CA 1
ATOM 2288 C C . CYS B 1 100 ? 1.176 -13.016 -12.555 1 95.94 100 CYS B C 1
ATOM 2290 O O . CYS B 1 100 ? 2.156 -13.32 -11.867 1 95.94 100 CYS B O 1
ATOM 2292 N N . VAL B 1 101 ? 0.837 -13.547 -13.602 1 95.56 101 VAL B N 1
ATOM 2293 C CA . VAL B 1 101 ? 1.704 -14.367 -14.438 1 95.56 101 VAL B CA 1
ATOM 2294 C C . VAL B 1 101 ? 1.594 -13.922 -15.898 1 95.56 101 VAL B C 1
ATOM 2296 O O . VAL B 1 101 ? 0.502 -13.602 -16.375 1 95.56 101 VAL B O 1
ATOM 2299 N N . THR B 1 102 ? 2.742 -13.844 -16.562 1 94.12 102 THR B N 1
ATOM 2300 C CA . THR B 1 102 ? 2.699 -13.438 -17.953 1 94.12 102 THR B CA 1
ATOM 2301 C C . THR B 1 102 ? 1.783 -14.359 -18.766 1 94.12 102 THR B C 1
ATOM 2303 O O . THR B 1 102 ? 1.728 -15.562 -18.5 1 94.12 102 THR B O 1
ATOM 2306 N N . PRO B 1 103 ? 1.147 -13.781 -19.766 1 89.25 103 PRO B N 1
ATOM 2307 C CA . PRO B 1 103 ? 0.163 -14.555 -20.516 1 89.25 103 PRO B CA 1
ATOM 2308 C C . PRO B 1 103 ? 0.756 -15.82 -21.141 1 89.25 103 PRO B C 1
ATOM 2310 O O . PRO B 1 103 ? 0.083 -16.844 -21.219 1 89.25 103 PRO B O 1
ATOM 2313 N N . ASP B 1 104 ? 1.938 -15.781 -21.531 1 86.12 104 ASP B N 1
ATOM 2314 C CA . ASP B 1 104 ? 2.566 -16.906 -22.219 1 86.12 104 ASP B CA 1
ATOM 2315 C C . ASP B 1 104 ? 2.885 -18.031 -21.234 1 86.12 104 ASP B C 1
ATOM 2317 O O . ASP B 1 104 ? 3.199 -19.156 -21.656 1 86.12 104 ASP B O 1
ATOM 2321 N N . ARG B 1 105 ? 2.729 -17.797 -19.938 1 85.81 105 ARG B N 1
ATOM 2322 C CA . ARG B 1 105 ? 3.049 -18.812 -18.938 1 85.81 105 ARG B CA 1
ATOM 2323 C C . ARG B 1 105 ? 1.817 -19.172 -18.125 1 85.81 105 ARG B C 1
ATOM 2325 O O . ARG B 1 105 ? 1.926 -19.859 -17.094 1 85.81 105 ARG B O 1
ATOM 2332 N N . ARG B 1 106 ? 0.756 -18.703 -18.609 1 81.12 106 ARG B N 1
ATOM 2333 C CA . ARG B 1 106 ? -0.469 -19 -17.875 1 81.12 106 ARG B CA 1
ATOM 2334 C C . ARG B 1 106 ? -0.925 -20.438 -18.125 1 81.12 106 ARG B C 1
ATOM 2336 O O . ARG B 1 106 ? -0.437 -21.094 -19.047 1 81.12 106 ARG B O 1
ATOM 2343 N N . ARG B 1 107 ? -1.666 -20.938 -17.156 1 78.12 107 ARG B N 1
ATOM 2344 C CA . ARG B 1 107 ? -2.271 -22.25 -17.203 1 78.12 107 ARG B CA 1
ATOM 2345 C C . ARG B 1 107 ? -1.226 -23.344 -17 1 78.12 107 ARG B C 1
ATOM 2347 O O . ARG B 1 107 ? -1.38 -24.469 -17.5 1 78.12 107 ARG B O 1
ATOM 2354 N N . HIS B 1 108 ? -0.191 -22.906 -16.344 1 79.69 108 HIS B N 1
ATOM 2355 C CA . HIS B 1 108 ? 0.846 -23.859 -16 1 79.69 108 HIS B CA 1
ATOM 2356 C C . HIS B 1 108 ? 0.975 -24.016 -14.484 1 79.69 108 HIS B C 1
ATOM 2358 O O . HIS B 1 108 ? 1.97 -24.547 -13.992 1 79.69 108 HIS B O 1
ATOM 2364 N N . GLY B 1 109 ? 0.043 -23.438 -13.805 1 89.88 109 GLY B N 1
ATOM 2365 C CA . GLY B 1 109 ? 0.008 -23.609 -12.359 1 89.88 109 GLY B CA 1
ATOM 2366 C C . GLY B 1 109 ? 0.897 -22.625 -11.625 1 89.88 109 GLY B C 1
ATOM 2367 O O . GLY B 1 109 ? 1.026 -22.688 -10.398 1 89.88 109 GLY B O 1
ATOM 2368 N N . LEU B 1 110 ? 1.406 -21.688 -12.336 1 92.88 110 LEU B N 1
ATOM 2369 C CA . LEU B 1 110 ? 2.377 -20.766 -11.75 1 92.88 110 LEU B CA 1
ATOM 2370 C C . LEU B 1 110 ? 1.706 -19.828 -10.758 1 92.88 110 LEU B C 1
ATOM 2372 O O . LEU B 1 110 ? 2.295 -19.469 -9.734 1 92.88 110 LEU B O 1
ATOM 2376 N N . GLY B 1 111 ? 0.473 -19.438 -11.055 1 95.81 111 GLY B N 1
ATOM 2377 C CA . GLY B 1 111 ? -0.28 -18.641 -10.102 1 95.81 111 GLY B CA 1
ATOM 2378 C C . GLY B 1 111 ? -0.525 -19.344 -8.789 1 95.81 111 GLY B C 1
ATOM 2379 O O . GLY B 1 111 ? -0.393 -18.75 -7.719 1 95.81 111 GLY B O 1
ATOM 2380 N N . ARG B 1 112 ? -0.811 -20.578 -8.938 1 96.56 112 ARG B N 1
ATOM 2381 C CA . ARG B 1 112 ? -1.021 -21.406 -7.75 1 96.56 112 ARG B CA 1
ATOM 2382 C C . ARG B 1 112 ? 0.264 -21.531 -6.938 1 96.56 112 ARG B C 1
ATOM 2384 O O . ARG B 1 112 ? 0.235 -21.469 -5.707 1 96.56 112 ARG B O 1
ATOM 2391 N N . GLU B 1 113 ? 1.317 -21.75 -7.605 1 96.25 113 GLU B N 1
ATOM 2392 C CA . GLU B 1 113 ? 2.609 -21.891 -6.938 1 96.25 113 GLU B CA 1
ATOM 2393 C C . GLU B 1 113 ? 2.961 -20.609 -6.164 1 96.25 113 GLU B C 1
ATOM 2395 O O . GLU B 1 113 ? 3.393 -20.688 -5.012 1 96.25 113 GLU B O 1
ATOM 2400 N N . LEU B 1 114 ? 2.77 -19.469 -6.797 1 97.88 114 LEU B N 1
ATOM 2401 C CA . LEU B 1 114 ? 3.004 -18.188 -6.152 1 97.88 114 LEU B CA 1
ATOM 2402 C C . LEU B 1 114 ? 2.135 -18.031 -4.91 1 97.88 114 LEU B C 1
ATOM 2404 O O . LEU B 1 114 ? 2.635 -17.703 -3.834 1 97.88 114 LEU B O 1
ATOM 2408 N N . MET B 1 115 ? 0.898 -18.391 -5.016 1 98.38 115 MET B N 1
ATOM 2409 C CA . MET B 1 115 ? -0.063 -18.234 -3.93 1 98.38 115 MET B CA 1
ATOM 2410 C C . MET B 1 115 ? 0.246 -19.188 -2.781 1 98.38 115 MET B C 1
ATOM 2412 O O . MET B 1 115 ? 0.195 -18.781 -1.613 1 98.38 115 MET B O 1
ATOM 2416 N N . ARG B 1 116 ? 0.592 -20.344 -3.117 1 97.94 116 ARG B N 1
ATOM 2417 C CA . ARG B 1 116 ? 0.919 -21.312 -2.066 1 97.94 116 ARG B CA 1
ATOM 2418 C C . ARG B 1 116 ? 2.121 -20.844 -1.252 1 97.94 116 ARG B C 1
ATOM 2420 O O . ARG B 1 116 ? 2.119 -20.938 -0.023 1 97.94 116 ARG B O 1
ATOM 2427 N N . GLU B 1 117 ? 3.082 -20.359 -1.957 1 98 117 GLU B N 1
ATOM 2428 C CA . GLU B 1 117 ? 4.293 -19.922 -1.27 1 98 117 GLU B CA 1
ATOM 2429 C C . GLU B 1 117 ? 4.008 -18.719 -0.378 1 98 117 GLU B C 1
ATOM 2431 O O . GLU B 1 117 ? 4.426 -18.688 0.781 1 98 117 GLU B O 1
ATOM 2436 N N . VAL B 1 118 ? 3.266 -17.734 -0.872 1 97.81 118 VAL B N 1
ATOM 2437 C CA . VAL B 1 118 ? 3.023 -16.531 -0.078 1 97.81 118 VAL B CA 1
ATOM 2438 C C . VAL B 1 118 ? 2.113 -16.875 1.103 1 97.81 118 VAL B C 1
ATOM 2440 O O . VAL B 1 118 ? 2.289 -16.344 2.201 1 97.81 118 VAL B O 1
ATOM 2443 N N . LEU B 1 119 ? 1.22 -17.766 0.934 1 97.25 119 LEU B N 1
ATOM 2444 C CA . LEU B 1 119 ? 0.334 -18.172 2.02 1 97.25 119 LEU B CA 1
ATOM 2445 C C . LEU B 1 119 ? 1.106 -18.922 3.102 1 97.25 119 LEU B C 1
ATOM 2447 O O . LEU B 1 119 ? 0.836 -18.75 4.293 1 97.25 119 LEU B O 1
ATOM 2451 N N . SER B 1 120 ? 2.025 -19.734 2.635 1 96.44 120 SER B N 1
ATOM 2452 C CA . SER B 1 120 ? 2.881 -20.438 3.59 1 96.44 120 SER B CA 1
ATOM 2453 C C . SER B 1 120 ? 3.678 -19.453 4.441 1 96.44 120 SER B C 1
ATOM 2455 O O . SER B 1 120 ? 3.771 -19.609 5.66 1 96.44 120 SER B O 1
ATOM 2457 N N . ARG B 1 121 ? 4.207 -18.453 3.857 1 94.06 121 ARG B N 1
ATOM 2458 C CA . ARG B 1 121 ? 4.977 -17.438 4.57 1 94.06 121 ARG B CA 1
ATOM 2459 C C . ARG B 1 121 ? 4.094 -16.656 5.527 1 94.06 121 ARG B C 1
ATOM 2461 O O . ARG B 1 121 ? 4.492 -16.359 6.656 1 94.06 121 ARG B O 1
ATOM 2468 N N . LEU B 1 122 ? 2.947 -16.328 5.043 1 93.38 122 LEU B N 1
ATOM 2469 C CA . LEU B 1 122 ? 2.01 -15.586 5.887 1 93.38 122 LEU B CA 1
ATOM 2470 C C . LEU B 1 122 ? 1.634 -16.406 7.121 1 93.38 122 LEU B C 1
ATOM 2472 O O . LEU B 1 122 ? 1.569 -15.867 8.227 1 93.38 122 LEU B O 1
ATOM 2476 N N . ARG B 1 123 ? 1.46 -17.641 6.891 1 92.88 123 ARG B N 1
ATOM 2477 C CA . ARG B 1 123 ? 1.159 -18.531 8.008 1 92.88 123 ARG B CA 1
ATOM 2478 C C . ARG B 1 123 ? 2.301 -18.547 9.023 1 92.88 123 ARG B C 1
ATOM 2480 O O . ARG B 1 123 ? 2.07 -18.422 10.227 1 92.88 123 ARG B O 1
ATOM 2487 N N . ARG B 1 124 ? 3.467 -18.641 8.555 1 90.44 124 ARG B N 1
ATOM 2488 C CA . ARG B 1 124 ? 4.645 -18.672 9.422 1 90.44 124 ARG B CA 1
ATOM 2489 C C . ARG B 1 124 ? 4.785 -17.375 10.195 1 90.44 124 ARG B C 1
ATOM 2491 O O . ARG B 1 124 ? 5.273 -17.375 11.328 1 90.44 124 ARG B O 1
ATOM 2498 N N . ASP B 1 125 ? 4.262 -16.422 9.617 1 87.5 125 ASP B N 1
ATOM 2499 C CA . ASP B 1 125 ? 4.387 -15.102 10.234 1 87.5 125 ASP B CA 1
ATOM 2500 C C . ASP B 1 125 ? 3.213 -14.82 11.172 1 87.5 125 ASP B C 1
ATOM 2502 O O . ASP B 1 125 ? 3.068 -13.711 11.68 1 87.5 125 ASP B O 1
ATOM 2506 N N . GLY B 1 126 ? 2.344 -15.734 11.242 1 87.19 126 GLY B N 1
ATOM 2507 C CA . GLY B 1 126 ? 1.29 -15.648 12.242 1 87.19 126 GLY B CA 1
ATOM 2508 C C . GLY B 1 126 ? 0.021 -15 11.719 1 87.19 126 GLY B C 1
ATOM 2509 O O . GLY B 1 126 ? -0.877 -14.664 12.492 1 87.19 126 GLY B O 1
ATOM 2510 N N . ILE B 1 127 ? -0.039 -14.805 10.492 1 90.12 127 ILE B N 1
ATOM 2511 C CA . ILE B 1 127 ? -1.256 -14.273 9.891 1 90.12 127 ILE B CA 1
ATOM 2512 C C . ILE B 1 127 ? -2.373 -15.312 9.977 1 90.12 127 ILE B C 1
ATOM 2514 O O . ILE B 1 127 ? -2.146 -16.5 9.734 1 90.12 127 ILE B O 1
ATOM 2518 N N . GLN B 1 128 ? -3.566 -14.805 10.273 1 92.56 128 GLN B N 1
ATOM 2519 C CA . GLN B 1 128 ? -4.664 -15.742 10.492 1 92.56 128 GLN B CA 1
ATOM 2520 C C . GLN B 1 128 ? -5.73 -15.602 9.406 1 92.56 128 GLN B C 1
ATOM 2522 O O . GLN B 1 128 ? -6.531 -16.516 9.195 1 92.56 128 GLN B O 1
ATOM 2527 N N . VAL B 1 129 ? -5.746 -14.438 8.844 1 94 129 VAL B N 1
ATOM 2528 C CA . VAL B 1 129 ? -6.758 -14.188 7.824 1 94 129 VAL B CA 1
ATOM 2529 C C . VAL B 1 129 ? -6.113 -13.523 6.609 1 94 129 VAL B C 1
ATOM 2531 O O . VAL B 1 129 ? -5.305 -12.602 6.754 1 94 129 VAL B O 1
ATOM 2534 N N . VAL B 1 130 ? -6.441 -14.023 5.473 1 96.19 130 VAL B N 1
ATOM 2535 C CA . VAL B 1 130 ? -5.992 -13.43 4.223 1 96.19 130 VAL B CA 1
ATOM 2536 C C . VAL B 1 130 ? -7.199 -13.062 3.357 1 96.19 130 VAL B C 1
ATOM 2538 O O . VAL B 1 130 ? -8.125 -13.867 3.205 1 96.19 130 VAL B O 1
ATOM 2541 N N . ARG B 1 131 ? -7.195 -11.859 2.857 1 96.75 131 ARG B N 1
ATOM 2542 C CA . ARG B 1 131 ? -8.25 -11.398 1.962 1 96.75 131 ARG B CA 1
ATOM 2543 C C . ARG B 1 131 ? -7.684 -11.016 0.598 1 96.75 131 ARG B C 1
ATOM 2545 O O . ARG B 1 131 ? -6.484 -10.773 0.464 1 96.75 131 ARG B O 1
ATOM 2552 N N . LEU B 1 132 ? -8.5 -11.039 -0.368 1 97.56 132 LEU B N 1
ATOM 2553 C CA . LEU B 1 132 ? -8.195 -10.492 -1.688 1 97.56 132 LEU B CA 1
ATOM 2554 C C . LEU B 1 132 ? -9.461 -9.992 -2.371 1 97.56 132 LEU B C 1
ATOM 2556 O O . LEU B 1 132 ? -10.57 -10.289 -1.921 1 97.56 132 LEU B O 1
ATOM 2560 N N . THR B 1 133 ? -9.25 -9.148 -3.377 1 97.12 133 THR B N 1
ATO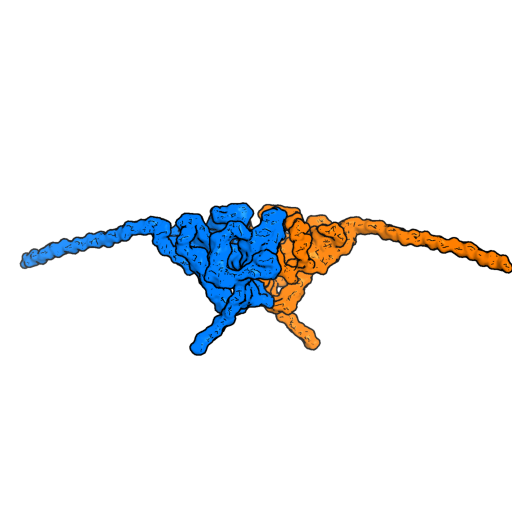M 2561 C CA . THR B 1 133 ? -10.344 -8.758 -4.262 1 97.12 133 THR B CA 1
ATOM 2562 C C . THR B 1 133 ? -10.109 -9.289 -5.676 1 97.12 133 THR B C 1
ATOM 2564 O O . THR B 1 133 ? -8.969 -9.367 -6.129 1 97.12 133 THR B O 1
ATOM 2567 N N . VAL B 1 134 ? -11.219 -9.609 -6.328 1 97.69 134 VAL B N 1
ATOM 2568 C CA . VAL B 1 134 ? -11.141 -10.133 -7.688 1 97.69 134 VAL B CA 1
ATOM 2569 C C . VAL B 1 134 ? -12.312 -9.602 -8.516 1 97.69 134 VAL B C 1
ATOM 2571 O O . VAL B 1 134 ? -13.398 -9.352 -7.977 1 97.69 134 VAL B O 1
ATOM 2574 N N . GLU B 1 135 ? -12 -9.336 -9.797 1 96.31 135 GLU B N 1
ATOM 2575 C CA . GLU B 1 135 ? -13.109 -9.023 -10.695 1 96.31 135 GLU B CA 1
ATOM 2576 C C . GLU B 1 135 ? -14.117 -10.164 -10.758 1 96.31 135 GLU B C 1
ATOM 2578 O O . GLU B 1 135 ? -13.75 -11.312 -11.031 1 96.31 135 GLU B O 1
ATOM 2583 N N . PRO B 1 136 ? -15.367 -9.828 -10.555 1 97.06 136 PRO B N 1
ATOM 2584 C CA . PRO B 1 136 ? -16.359 -10.906 -10.453 1 97.06 136 PRO B CA 1
ATOM 2585 C C . PRO B 1 136 ? -16.438 -11.766 -11.703 1 97.06 136 PRO B C 1
ATOM 2587 O O . PRO B 1 136 ? -16.75 -12.953 -11.625 1 97.06 136 PRO B O 1
ATOM 2590 N N . ALA B 1 137 ? -16.109 -11.289 -12.844 1 96.38 137 ALA B N 1
ATOM 2591 C CA . ALA B 1 137 ? -16.203 -12.016 -14.109 1 96.38 137 ALA B CA 1
ATOM 2592 C C . ALA B 1 137 ? -14.922 -12.805 -14.383 1 96.38 137 ALA B C 1
ATOM 2594 O O . ALA B 1 137 ? -14.852 -13.57 -15.344 1 96.38 137 ALA B O 1
ATOM 2595 N N . ASN B 1 138 ? -13.938 -12.625 -13.539 1 95.06 138 ASN B N 1
ATOM 2596 C CA . ASN B 1 138 ? -12.688 -13.352 -13.711 1 95.06 138 ASN B CA 1
ATOM 2597 C C . ASN B 1 138 ? -12.773 -14.758 -13.117 1 95.06 138 ASN B C 1
ATOM 2599 O O . ASN B 1 138 ? -12.148 -15.039 -12.094 1 95.06 138 ASN B O 1
ATOM 2603 N N . LEU B 1 139 ? -13.352 -15.594 -13.828 1 95.75 139 LEU B N 1
ATOM 2604 C CA . LEU B 1 139 ? -13.672 -16.922 -13.32 1 95.75 139 LEU B CA 1
ATOM 2605 C C . LEU B 1 139 ? -12.398 -17.75 -13.109 1 95.75 139 LEU B C 1
ATOM 2607 O O . LEU B 1 139 ? -12.312 -18.547 -12.18 1 95.75 139 LEU B O 1
ATOM 2611 N N . ALA B 1 140 ? -11.445 -17.547 -13.969 1 93.62 140 ALA B N 1
ATOM 2612 C CA . ALA B 1 140 ? -10.188 -18.281 -13.828 1 93.62 140 ALA B CA 1
ATOM 2613 C C . ALA B 1 140 ? -9.523 -17.984 -12.492 1 93.62 140 ALA B C 1
ATOM 2615 O O . ALA B 1 140 ? -9.07 -18.891 -11.797 1 93.62 140 ALA B O 1
ATOM 2616 N N . ALA B 1 141 ? -9.469 -16.766 -12.148 1 95.62 141 ALA B N 1
ATOM 2617 C CA . ALA B 1 141 ? -8.891 -16.359 -10.867 1 95.62 141 ALA B CA 1
ATOM 2618 C C . ALA B 1 141 ? -9.727 -16.875 -9.695 1 95.62 141 ALA B C 1
ATOM 2620 O O . ALA B 1 141 ? -9.188 -17.391 -8.711 1 95.62 141 ALA B O 1
ATOM 2621 N N . ILE B 1 142 ? -10.992 -16.75 -9.82 1 97.44 142 ILE B N 1
ATOM 2622 C CA . ILE B 1 142 ? -11.906 -17.188 -8.766 1 97.44 142 ILE B CA 1
ATOM 2623 C C . ILE B 1 142 ? -11.719 -18.688 -8.523 1 97.44 142 ILE B C 1
ATOM 2625 O O . ILE B 1 142 ? -11.648 -19.125 -7.371 1 97.44 142 ILE B O 1
ATOM 2629 N N . PHE B 1 143 ? -11.641 -19.438 -9.539 1 96.69 143 PHE B N 1
ATOM 2630 C CA . PHE B 1 143 ? -11.422 -20.875 -9.422 1 96.69 143 PHE B CA 1
ATOM 2631 C C . PHE B 1 143 ? -10.094 -21.172 -8.734 1 96.69 143 PHE B C 1
ATOM 2633 O O . PHE B 1 143 ? -10.023 -22.062 -7.871 1 96.69 143 PHE B O 1
ATOM 2640 N N . LEU B 1 144 ? -9.094 -20.453 -9.117 1 97 144 LEU B N 1
ATOM 2641 C CA . LEU B 1 144 ? -7.801 -20.609 -8.461 1 97 144 LEU B CA 1
ATOM 2642 C C . LEU B 1 144 ? -7.918 -20.344 -6.961 1 97 144 LEU B C 1
ATOM 2644 O O . LEU B 1 144 ? -7.473 -21.156 -6.148 1 97 144 LEU B O 1
ATOM 2648 N N . TYR B 1 145 ? -8.539 -19.25 -6.574 1 98.25 145 TYR B N 1
ATOM 2649 C CA . TYR B 1 145 ? -8.625 -18.875 -5.168 1 98.25 145 TYR B CA 1
ATOM 2650 C C . TYR B 1 145 ? -9.469 -19.859 -4.379 1 98.25 145 TYR B C 1
ATOM 2652 O O . TYR B 1 145 ? -9.125 -20.219 -3.254 1 98.25 145 TYR B O 1
ATOM 2660 N N . ARG B 1 146 ? -10.516 -20.297 -4.988 1 98 146 ARG B N 1
ATOM 2661 C CA . ARG B 1 146 ? -11.344 -21.297 -4.336 1 98 146 ARG B CA 1
ATOM 2662 C C . ARG B 1 146 ? -10.57 -22.594 -4.113 1 98 146 ARG B C 1
ATOM 2664 O O . ARG B 1 146 ? -10.703 -23.234 -3.068 1 98 146 ARG B O 1
ATOM 2671 N N . SER B 1 147 ? -9.828 -22.953 -5.098 1 97.56 147 SER B N 1
ATOM 2672 C CA . SER B 1 147 ? -9.031 -24.172 -4.988 1 97.56 147 SER B CA 1
ATOM 2673 C C . SER B 1 147 ? -8.016 -24.078 -3.859 1 97.56 147 SER B C 1
ATOM 2675 O O . SER B 1 147 ? -7.523 -25.094 -3.361 1 97.56 147 SER B O 1
ATOM 2677 N N . LEU B 1 148 ? -7.707 -22.922 -3.453 1 97.62 148 LEU B N 1
ATOM 2678 C CA . LEU B 1 148 ? -6.746 -22.688 -2.381 1 97.62 148 LEU B CA 1
ATOM 2679 C C . LEU B 1 148 ? -7.457 -22.516 -1.044 1 97.62 148 LEU B C 1
ATOM 2681 O O . LEU B 1 148 ? -6.812 -22.266 -0.02 1 97.62 148 LEU B O 1
ATOM 2685 N N . GLY B 1 149 ? -8.773 -22.5 -1.092 1 97.94 149 GLY B N 1
ATOM 2686 C CA . GLY B 1 149 ? -9.539 -22.484 0.147 1 97.94 149 GLY B CA 1
ATOM 2687 C C . GLY B 1 149 ? -10.195 -21.141 0.413 1 97.94 149 GLY B C 1
ATOM 2688 O O . GLY B 1 149 ? -10.883 -20.969 1.423 1 97.94 149 GLY B O 1
ATOM 2689 N N . PHE B 1 150 ? -10.078 -20.219 -0.529 1 98.5 150 PHE B N 1
ATOM 2690 C CA . PHE B 1 150 ? -10.75 -18.938 -0.364 1 98.5 150 PHE B CA 1
ATOM 2691 C C . PHE B 1 150 ? -12.258 -19.094 -0.551 1 98.5 150 PHE B C 1
ATOM 2693 O O . PHE B 1 150 ? -12.703 -19.906 -1.354 1 98.5 150 PHE B O 1
ATOM 2700 N N . ARG B 1 151 ? -12.953 -18.219 0.203 1 98.44 151 ARG B N 1
ATOM 2701 C CA . ARG B 1 151 ? -14.406 -18.156 0.084 1 98.44 151 ARG B CA 1
ATOM 2702 C C . ARG B 1 151 ? -14.883 -16.703 0.032 1 98.44 151 ARG B C 1
ATOM 2704 O O . ARG B 1 151 ? -14.242 -15.812 0.595 1 98.44 151 ARG B O 1
ATOM 2711 N N . PRO B 1 152 ? -15.992 -16.484 -0.65 1 97.94 152 PRO B N 1
ATOM 2712 C CA . PRO B 1 152 ? -16.531 -15.117 -0.622 1 97.94 152 PRO B CA 1
ATOM 2713 C C . PRO B 1 152 ? -16.797 -14.617 0.795 1 97.94 152 PRO B C 1
ATOM 2715 O O . PRO B 1 152 ? -17.312 -15.375 1.632 1 97.94 152 PRO B O 1
ATOM 2718 N N . GLU B 1 153 ? -16.344 -13.461 1.017 1 97.25 153 GLU B N 1
ATOM 2719 C CA . GLU B 1 153 ? -16.641 -12.875 2.316 1 97.25 153 GLU B CA 1
ATOM 2720 C C . GLU B 1 153 ? -18.031 -12.227 2.322 1 97.25 153 GLU B C 1
ATOM 2722 O O . GLU B 1 153 ? -18.266 -11.242 1.615 1 97.25 153 GLU B O 1
ATOM 2727 N N . GLU B 1 154 ? -18.906 -12.805 3.193 1 95.56 154 GLU B N 1
ATOM 2728 C CA . GLU B 1 154 ? -20.281 -12.289 3.273 1 95.56 154 GLU B CA 1
ATOM 2729 C C . GLU B 1 154 ? -20.297 -10.859 3.795 1 95.56 154 GLU B C 1
ATOM 2731 O O . GLU B 1 154 ? -19.344 -10.414 4.449 1 95.56 154 GLU B O 1
ATOM 2736 N N . PRO B 1 155 ? -21.312 -9.977 3.238 1 94.62 155 PRO B N 1
ATOM 2737 C CA . PRO B 1 155 ? -22.578 -10.367 2.607 1 94.62 155 PRO B CA 1
ATOM 2738 C C . PRO B 1 155 ? -22.484 -10.398 1.083 1 94.62 155 PRO B C 1
ATOM 2740 O O . PRO B 1 155 ? -21.438 -10.117 0.516 1 94.62 155 PRO B O 1
ATOM 2743 N N . ASP B 1 156 ? -23.594 -10.867 0.423 1 95.44 156 ASP B N 1
ATOM 2744 C CA . ASP B 1 156 ? -23.828 -10.836 -1.017 1 95.44 156 ASP B CA 1
ATOM 2745 C C . ASP B 1 156 ? -22.734 -11.578 -1.773 1 95.44 156 ASP B C 1
ATOM 2747 O O . ASP B 1 156 ? -22.281 -11.125 -2.818 1 95.44 156 ASP B O 1
ATOM 2751 N N . GLY B 1 157 ? -22.328 -12.641 -1.1 1 95.31 157 GLY B N 1
ATOM 2752 C CA . GLY B 1 157 ? -21.312 -13.438 -1.769 1 95.31 157 GLY B CA 1
ATOM 2753 C C . GLY B 1 157 ? -20 -12.703 -1.953 1 95.31 157 GLY B C 1
ATOM 2754 O O . GLY B 1 157 ? -19.234 -13.008 -2.873 1 95.31 157 GLY B O 1
ATOM 2755 N N . GLY B 1 158 ? -19.797 -11.656 -1.19 1 97.56 158 GLY B N 1
ATOM 2756 C CA . GLY B 1 158 ? -18.547 -10.906 -1.256 1 97.56 158 GLY B CA 1
ATOM 2757 C C . GLY B 1 158 ? -18.578 -9.797 -2.291 1 97.56 158 GLY B C 1
ATOM 2758 O O . GLY B 1 158 ? -17.609 -9.031 -2.416 1 97.56 158 GLY B O 1
ATOM 2759 N N . LEU B 1 159 ? -19.688 -9.688 -2.98 1 97.5 159 LEU B N 1
ATOM 2760 C CA . LEU B 1 159 ? -19.766 -8.688 -4.043 1 97.5 159 LEU B CA 1
ATOM 2761 C C . LEU B 1 159 ? -19.797 -7.281 -3.459 1 97.5 159 LEU B C 1
ATOM 2763 O O . LEU B 1 159 ? -20.562 -7.008 -2.523 1 97.5 159 LEU B O 1
ATOM 2767 N N . ARG B 1 160 ? -18.906 -6.488 -3.961 1 97.12 160 ARG B N 1
ATOM 2768 C CA . ARG B 1 160 ? -18.828 -5.078 -3.594 1 97.12 160 ARG B CA 1
ATOM 2769 C C . ARG B 1 160 ? -18.953 -4.188 -4.824 1 97.12 160 ARG B C 1
ATOM 2771 O O . ARG B 1 160 ? -17.953 -3.947 -5.523 1 97.12 160 ARG B O 1
ATOM 2778 N N . PRO B 1 161 ? -20.156 -3.652 -5.035 1 96.25 161 PRO B N 1
ATOM 2779 C CA . PRO B 1 161 ? -20.344 -2.789 -6.203 1 96.25 161 PRO B CA 1
ATOM 2780 C C . PRO B 1 161 ? -19.531 -1.502 -6.121 1 96.25 161 PRO B C 1
ATOM 2782 O O . PRO B 1 161 ? -19.359 -0.939 -5.035 1 96.25 161 PRO B O 1
ATOM 2785 N N . ASP B 1 162 ? -19.016 -1.055 -7.25 1 94.94 162 ASP B N 1
ATOM 2786 C CA . ASP B 1 162 ? -18.297 0.207 -7.398 1 94.94 162 ASP B CA 1
ATOM 2787 C C . ASP B 1 162 ? -17.125 0.295 -6.422 1 94.94 162 ASP B C 1
ATOM 2789 O O . ASP B 1 162 ? -16.844 1.365 -5.879 1 94.94 162 ASP B O 1
ATOM 2793 N N . TYR B 1 163 ? -16.562 -0.919 -6.152 1 95 163 TYR B N 1
ATOM 2794 C CA . TYR B 1 163 ? -15.508 -1.018 -5.141 1 95 163 TYR B CA 1
ATOM 2795 C C . TYR B 1 163 ? -14.32 -0.133 -5.496 1 95 163 TYR B C 1
ATOM 2797 O O . TYR B 1 163 ? -13.82 0.617 -4.656 1 95 163 TYR B O 1
ATOM 2805 N N . PHE B 1 164 ? -13.812 -0.202 -6.738 1 91.88 164 PHE B N 1
ATOM 2806 C CA . PHE B 1 164 ? -12.688 0.616 -7.184 1 91.88 164 PHE B CA 1
ATOM 2807 C C . PHE B 1 164 ? -13.18 1.85 -7.934 1 91.88 164 PHE B C 1
ATOM 2809 O O . PHE B 1 164 ? -12.469 2.4 -8.766 1 91.88 164 PHE B O 1
ATOM 2816 N N . GLY B 1 165 ? -14.438 2.273 -7.684 1 89.38 165 GLY B N 1
ATOM 2817 C CA . GLY B 1 165 ? -15.07 3.385 -8.375 1 89.38 165 GLY B CA 1
ATOM 2818 C C . GLY B 1 165 ? -16.281 2.969 -9.195 1 89.38 165 GLY B C 1
ATOM 2819 O O . GLY B 1 165 ? -16.641 1.788 -9.227 1 89.38 165 GLY B O 1
ATOM 2820 N N . PRO B 1 166 ? -16.844 4 -9.781 1 90.5 166 PRO B N 1
ATOM 2821 C CA . PRO B 1 166 ? -18.094 3.729 -10.516 1 90.5 166 PRO B CA 1
ATOM 2822 C C . PRO B 1 166 ? -17.922 2.648 -11.578 1 90.5 166 PRO B C 1
ATOM 2824 O O . PRO B 1 166 ? -17.078 2.787 -12.477 1 90.5 166 PRO B O 1
ATOM 2827 N N . GLY B 1 167 ? -18.703 1.534 -11.469 1 93.94 167 GLY B N 1
ATOM 2828 C CA . GLY B 1 167 ? -18.719 0.481 -12.469 1 93.94 167 GLY B CA 1
ATOM 2829 C C . GLY B 1 167 ? -17.641 -0.569 -12.258 1 93.94 167 GLY B C 1
ATOM 2830 O O . GLY B 1 167 ? -17.641 -1.604 -12.93 1 93.94 167 GLY B O 1
ATOM 2831 N N . VAL B 1 168 ? -16.75 -0.324 -11.352 1 94.62 168 VAL B N 1
ATOM 2832 C CA . VAL B 1 168 ? -15.656 -1.269 -11.148 1 94.62 168 VAL B CA 1
ATOM 2833 C C . VAL B 1 168 ? -15.93 -2.113 -9.906 1 94.62 168 VAL B C 1
ATOM 2835 O O . VAL B 1 168 ? -15.43 -1.806 -8.82 1 94.62 168 VAL B O 1
ATOM 2838 N N . HIS B 1 169 ? -16.641 -3.191 -10.156 1 97 169 HIS B N 1
ATOM 2839 C CA . HIS B 1 169 ? -17.062 -4.102 -9.102 1 97 169 HIS B CA 1
ATOM 2840 C C . HIS B 1 169 ? -15.961 -5.082 -8.734 1 97 169 HIS B C 1
ATOM 2842 O O . HIS B 1 169 ? -15.117 -5.41 -9.562 1 97 169 HIS B O 1
ATOM 2848 N N . ARG B 1 170 ? -16.047 -5.453 -7.41 1 97.62 170 ARG B N 1
ATOM 2849 C CA . ARG B 1 170 ? -15.117 -6.484 -6.953 1 97.62 170 ARG B CA 1
ATOM 2850 C C . ARG B 1 170 ? -15.828 -7.504 -6.066 1 97.62 170 ARG B C 1
ATOM 2852 O O . ARG B 1 170 ? -16.906 -7.227 -5.539 1 97.62 170 ARG B O 1
ATOM 2859 N N . GLN B 1 171 ? -15.312 -8.641 -6.047 1 98.38 171 GLN B N 1
ATOM 2860 C CA . GLN B 1 171 ? -15.68 -9.664 -5.066 1 98.38 171 GLN B CA 1
ATOM 2861 C C . GLN B 1 171 ? -14.562 -9.875 -4.051 1 98.38 171 GLN B C 1
ATOM 2863 O O . GLN B 1 171 ? -13.406 -10.086 -4.426 1 98.38 171 GLN B O 1
ATOM 2868 N N . ILE B 1 172 ? -14.906 -9.758 -2.801 1 98.19 172 ILE B N 1
ATOM 2869 C CA . ILE B 1 172 ? -13.93 -10 -1.744 1 98.19 172 ILE B CA 1
ATOM 2870 C C . ILE B 1 172 ? -13.953 -11.477 -1.359 1 98.19 172 ILE B C 1
ATOM 2872 O O . ILE B 1 172 ? -15.016 -12.055 -1.128 1 98.19 172 ILE B O 1
ATOM 2876 N N . MET B 1 173 ? -12.773 -12.07 -1.343 1 98.56 173 MET B N 1
ATOM 2877 C CA . MET B 1 173 ? -12.617 -13.445 -0.879 1 98.56 173 MET B CA 1
ATOM 2878 C C . MET B 1 173 ? -11.688 -13.516 0.33 1 98.56 173 MET B C 1
ATOM 2880 O O . MET B 1 173 ? -10.797 -12.672 0.483 1 98.56 173 MET B O 1
ATOM 2884 N N . ARG B 1 174 ? -11.984 -14.523 1.099 1 97.81 174 ARG B N 1
ATOM 2885 C CA . ARG B 1 174 ? -11.312 -14.633 2.387 1 97.81 174 ARG B CA 1
ATOM 2886 C C . ARG B 1 174 ? -10.82 -16.047 2.633 1 97.81 174 ARG B C 1
ATOM 2888 O O . ARG B 1 174 ? -11.492 -17.016 2.26 1 97.81 174 ARG B O 1
ATOM 2895 N N . LEU B 1 175 ? -9.672 -16.141 3.219 1 98 175 LEU B N 1
ATOM 2896 C CA . LEU B 1 175 ? -9.094 -17.406 3.648 1 98 175 LEU B CA 1
ATOM 2897 C C . LEU B 1 175 ? -8.68 -17.344 5.113 1 98 175 LEU B C 1
ATOM 2899 O O . LEU B 1 175 ? -7.934 -16.453 5.516 1 98 175 LEU B O 1
ATOM 2903 N N . ASP B 1 176 ? -9.188 -18.234 5.961 1 96.12 176 ASP B N 1
ATOM 2904 C CA . ASP B 1 176 ? -8.719 -18.391 7.336 1 96.12 176 ASP B CA 1
ATOM 2905 C C . ASP B 1 176 ? -7.535 -19.359 7.406 1 96.12 176 ASP B C 1
ATOM 2907 O O . ASP B 1 176 ? -7.656 -20.531 7.043 1 96.12 176 ASP B O 1
ATOM 2911 N N . LEU B 1 177 ? -6.406 -18.766 7.785 1 92.44 177 LEU B N 1
ATOM 2912 C CA . LEU B 1 177 ? -5.215 -19.594 7.887 1 92.44 177 LEU B CA 1
ATOM 2913 C C . LEU B 1 177 ? -5.156 -20.297 9.234 1 92.44 177 LEU B C 1
ATOM 2915 O O . LEU B 1 177 ? -5.363 -19.672 10.281 1 92.44 177 LEU B O 1
ATOM 2919 N N . ALA B 1 178 ? -5.348 -21.562 9.273 1 78.5 178 ALA B N 1
ATOM 2920 C CA . ALA B 1 178 ? -5.195 -22.328 10.516 1 78.5 178 ALA B CA 1
ATOM 2921 C C . ALA B 1 178 ? -3.797 -22.141 11.102 1 78.5 178 ALA B C 1
ATOM 2923 O O . ALA B 1 178 ? -2.82 -22 10.359 1 78.5 178 ALA B O 1
ATOM 2924 N N . PRO B 1 179 ? -3.809 -21.812 12.516 1 69.5 179 PRO B N 1
ATOM 2925 C CA . PRO B 1 179 ? -2.477 -21.719 13.109 1 69.5 179 PRO B CA 1
ATOM 2926 C C . PRO B 1 179 ? -1.602 -22.922 12.812 1 69.5 179 PRO B C 1
ATOM 2928 O O . PRO B 1 179 ? -2.119 -24.031 12.609 1 69.5 179 PRO B O 1
ATOM 2931 N N . ASP B 1 180 ? -0.474 -22.719 12.18 1 59.09 180 ASP B N 1
ATOM 2932 C CA . ASP B 1 180 ? 0.429 -23.859 11.984 1 59.09 180 ASP B CA 1
ATOM 2933 C C . ASP B 1 180 ? 0.438 -24.766 13.203 1 59.09 180 ASP B C 1
ATOM 2935 O O . ASP B 1 180 ? 0.689 -24.312 14.32 1 59.09 180 ASP B O 1
ATOM 2939 N N . ARG B 1 181 ? -0.465 -25.703 13.359 1 51.69 181 ARG B N 1
ATOM 2940 C CA . ARG B 1 181 ? -0.337 -26.656 14.461 1 51.69 181 ARG B CA 1
ATOM 2941 C C . ARG B 1 181 ? 1.064 -27.25 14.5 1 51.69 181 ARG B C 1
ATOM 2943 O O . ARG B 1 181 ? 1.606 -27.656 13.469 1 51.69 181 ARG B O 1
ATOM 2950 N N . GLY B 1 182 ? 2.055 -26.672 15.18 1 41.88 182 GLY B N 1
ATOM 2951 C CA . GLY B 1 182 ? 3.207 -27.516 15.438 1 41.88 182 GLY B CA 1
ATOM 2952 C C . GLY B 1 182 ? 2.908 -29 15.281 1 41.88 182 GLY B C 1
ATOM 2953 O O . GLY B 1 182 ? 1.802 -29.453 15.578 1 41.88 182 GLY B O 1
ATOM 2954 N N . LEU B 1 183 ? 3.395 -29.688 14.094 1 35.66 183 LEU B N 1
ATOM 2955 C CA . LEU B 1 183 ? 3.34 -31.141 14.156 1 35.66 183 LEU B CA 1
ATOM 2956 C C . LEU B 1 183 ? 3.439 -31.641 15.594 1 35.66 183 LEU B C 1
ATOM 2958 O O . LEU B 1 183 ? 4.25 -31.125 16.375 1 35.66 183 LEU B O 1
ATOM 2962 N N . PRO B 1 184 ? 2.402 -32.5 15.945 1 36.31 184 PRO B N 1
ATOM 2963 C CA . PRO B 1 184 ? 2.834 -33.156 17.172 1 36.31 184 PRO B CA 1
ATOM 2964 C C . PRO B 1 184 ? 4.281 -33.656 17.109 1 36.31 184 PRO B C 1
ATOM 2966 O O . PRO B 1 184 ? 4.797 -33.906 16.016 1 36.31 184 PRO B O 1
#

Solvent-accessible surface area (backbone atoms only — not comparable to full-atom values): 20851 Å² total; per-residue (Å²): 138,80,79,71,80,80,76,77,75,77,76,73,68,79,72,73,69,76,75,62,56,81,89,64,46,71,62,45,79,41,68,55,51,82,87,41,49,70,48,49,43,53,46,36,39,71,75,45,48,94,70,33,69,53,62,48,52,49,45,52,50,42,75,66,24,38,92,39,24,35,30,30,33,52,81,78,82,47,60,45,30,37,32,34,40,46,48,30,43,96,42,46,37,31,34,49,76,44,75,48,56,40,79,92,54,56,94,66,54,52,66,54,52,46,49,51,52,50,49,53,51,39,36,76,70,57,34,36,32,38,32,38,71,39,52,73,84,42,55,71,59,51,51,52,42,40,74,73,58,34,38,57,38,78,64,77,69,11,53,35,78,38,55,52,35,90,85,37,46,30,24,32,32,32,31,78,43,69,75,74,67,72,74,130,135,80,78,73,78,81,77,76,74,75,74,73,67,76,72,72,70,74,75,62,56,80,90,65,47,68,61,46,78,41,68,56,52,81,86,40,49,69,48,49,44,52,44,38,38,72,74,46,49,94,70,32,69,54,61,50,51,49,45,51,48,43,76,66,25,37,92,37,24,34,30,29,33,51,83,79,81,45,58,46,30,38,32,34,39,46,48,32,42,96,42,47,38,32,34,48,76,44,76,48,54,41,79,93,55,55,94,67,54,54,66,55,53,46,49,51,51,50,51,52,52,38,36,76,68,58,33,35,31,38,33,36,71,39,54,74,83,44,54,70,59,51,52,54,42,41,75,73,58,34,38,56,38,76,63,77,67,11,54,33,78,39,57,54,36,91,83,36,45,28,25,34,31,34,30,78,43,68,75,72,67,71,75,129

Secondary structure (DSSP, 8-state):
---------------------GGGSPPEEEE--GGGHHHHHHHHHHHHGGGPPPHHHHHHHHHHHGGGEEEEE-SSS-EEEEEEEEE-SSSSEEEEEEEEE-GGGTTSSHHHHHHHHHHHHHHHTT--EEEEEE-TT-HHHHHHHHHTT-EEPSSGGGEETTTTSTT--EEEEEEE--------/---------------------GGGSPPEEEE--GGGHHHHHHHHHHHHGGGPPPHHHHHHHHHHHGGGEEEEE-SSS-EEEEEEEEE-SSSSEEEEEEEEE-GGGTTSSHHHHHHHHHHHHHHHTT--EEEEEE-TT-HHHHHHHHHTT-EEPSSGGGEETTTTSTT--EEEEEEE--------

Nearest PDB structures (foldseek):
  5isv-assembly2_B  TM=7.941E-01  e=2.942E-12  Escherichia coli O157:H7
  7ypv-assembly1_B  TM=7.583E-01  e=2.560E-08  Streptomyces lavendulae subsp. lavendulae
  5c82-assembly1_A-2  TM=7.660E-01  e=3.688E-08  Streptomyces noursei
  7ypu-assembly1_A  TM=7.459E-01  e=2.560E-08  Streptomyces lavendulae subsp. lavendulae
  7ypu-assembly2_D  TM=7.652E-01  e=9.769E-08  Streptomyces lavendulae subsp. lavendulae

InterPro domains:
  IPR000182 GNAT domain [PF00583] (54-150)
  IPR000182 GNAT domain [PS51186] (27-178)
  IPR016181 Acyl-CoA N-acyltransferase [SSF55729] (17-154)
  IPR050832 Bacterial Acetyltransferase [PTHR43877] (27-157)

Organism: Streptomyces coelicolor (strain ATCC BAA-471 / A3(2) / M145) (NCBI:txid100226)

Sequence (368 aa):
MTAEPLERSLDHDPLTRPGLPPDDLPLDLRTARGSDLPELRRLDEEVFQDFAYPGFLLRQLFDMYEEHFLVLDDGTGRLRGYVLAATRTLGRDSWILGLCVTPDRRRHGLGRELMREVLSRLRRDGIQVVRLTVEPANLAAIFLYRSLGFRPEEPDGGLRPDYFGPGVHRQIMRLDLAPDRGLPMTAEPLERSLDHDPLTRPGLPPDDLPLDLRTARGSDLPELRRLDEEVFQDFAYPGFLLRQLFDMYEEHFLVLDDGTGRLRGYVLAATRTLGRDSWILGLCVTPDRRRHGLGRELMREVLSRLRRDGIQVVRLTVEPANLAAIFLYRSLGFRPEEPDGGLRPDYFGPGVHRQIMRLDLAPDRGLP